Protein AF-A0A956HC18-F1 (afdb_monomer)

Sequence (223 aa):
SVISKPKPWTELPPTPRRIAISGFGLSGTNAHVILEQAPLEAPAPAPAPVDVEDPETPRVLVLSGRTEAALRRQATRLAEHVHGLPALQLRDLAYSLACHRSHFEFRAALIAKDRIQVSEQLAALAEGAPSITQGVAGEARRTVFVFPGQGSQWSGMAKGLYAESPVFRRHVDSCAAIMDALTDWGLVEALLGDPSPALLERVDVEVVADEGDAFERGLGLDP

Secondary structure (DSSP, 8-state):
----S--------SS--EEEEEEE-TTS-EEEEEEEPPP---------SS----TTS-EEEEEEESSHHHHHHHHHHHHHHHHH-TT--HHHHHHHHHHSS---SEEEEEEESSHHHHHHHHHHHHHT-TTSEEEE--SPPPP------SS---TTTTHHHHHH-HHHHHHHHHHHHHHTTT-SS-HHHHHHS---HHHHS-TT-------TT-TTS------

Nearest PDB structures (foldseek):
  6l3n-assembly2_B  TM=9.145E-01  e=3.323E-11  Actinosynnema pretiosum subsp. auranticum
  8ee1-assembly1_A  TM=8.282E-01  e=5.891E-12  Saccharopolyspora erythraea
  8ee1-assembly1_D-2  TM=8.373E-01  e=9.079E-12  Saccharopolyspora erythraea
  8ee0-assembly1_A-2  TM=8.182E-01  e=1.027E-11  Saccharopolyspora erythraea
  6iyr-assembly1_A  TM=9.165E-01  e=1.440E-09  Streptomyces albus subsp. albus

Radius of gyration: 28.45 Å; Cα contacts (8 Å, |Δi|>4): 216; chains: 1; bounding box: 91×52×77 Å

Mean predicted aligned error: 11.81 Å

Foldseek 3Di:
DDCPDDDDPPDDDVAFDKDKDWDADPVRDIDIDIDTDDDPPDPDPDPDPPDPPPLQQKAKAKFADQDLQRRLVRLVVVLVVCVVCVPDDPVVNRCCRVPVDDHHFKMWIQIGSDNVSSNVQSNCSNVPHPPTDIGGDDPDDDDDDDDDDPDPADALPCLVVCVPPPVVVVVQVVVQVVCVVVDPDGSVCLNNHQPDPVQCPDPVHPHDHPPPDPPPPPDPDDD

Structure (mmCIF, N/CA/C/O backbone):
data_AF-A0A956HC18-F1
#
_entry.id   AF-A0A956HC18-F1
#
loop_
_atom_site.group_PDB
_atom_site.id
_atom_site.type_symbol
_atom_site.label_atom_id
_atom_site.label_alt_id
_atom_site.label_comp_id
_atom_site.label_asym_id
_atom_site.label_entity_id
_atom_site.label_seq_id
_atom_site.pdbx_PDB_ins_code
_atom_site.Cartn_x
_atom_site.Cartn_y
_atom_site.Cartn_z
_atom_site.occupancy
_atom_site.B_iso_or_equiv
_atom_site.auth_seq_id
_atom_site.auth_comp_id
_atom_site.auth_asym_id
_atom_site.auth_atom_id
_atom_site.pdbx_PDB_model_num
ATOM 1 N N . SER A 1 1 ? -24.126 -18.513 37.700 1.00 72.31 1 SER A N 1
ATOM 2 C CA . SER A 1 1 ? -22.829 -18.045 38.234 1.00 72.31 1 SER A CA 1
ATOM 3 C C . SER A 1 1 ? -22.516 -16.708 37.591 1.00 72.31 1 SER A C 1
ATOM 5 O O . SER A 1 1 ? -22.605 -16.624 36.373 1.00 72.31 1 SER A O 1
ATOM 7 N N . VAL A 1 2 ? -22.247 -15.661 38.374 1.00 86.12 2 VAL A N 1
ATOM 8 C CA . VAL A 1 2 ? -21.896 -14.333 37.839 1.00 86.12 2 VAL A CA 1
ATOM 9 C C . VAL A 1 2 ? -20.393 -14.302 37.555 1.00 86.12 2 VAL A C 1
ATOM 11 O O . VAL A 1 2 ? -19.592 -14.723 38.389 1.00 86.12 2 VAL A O 1
ATOM 14 N N . ILE A 1 3 ? -20.005 -13.829 36.371 1.00 91.00 3 ILE A N 1
ATOM 15 C CA . ILE A 1 3 ? -18.600 -13.669 35.984 1.00 91.00 3 ILE A CA 1
ATOM 16 C C . ILE A 1 3 ? -18.091 -12.344 36.575 1.00 91.00 3 ILE A C 1
ATOM 18 O O . ILE A 1 3 ? -18.454 -11.279 36.090 1.00 91.00 3 ILE A O 1
ATOM 22 N N . SER A 1 4 ? -17.268 -12.400 37.625 1.00 93.31 4 SER A N 1
ATOM 23 C CA . SER A 1 4 ? -16.682 -11.209 38.277 1.00 93.31 4 SER A CA 1
ATOM 24 C C . SER A 1 4 ? -15.249 -10.886 37.833 1.00 93.31 4 SER A C 1
ATOM 26 O O . SER A 1 4 ? -14.710 -9.843 38.192 1.00 93.31 4 SER A O 1
ATOM 28 N N . LYS A 1 5 ? -14.619 -11.779 37.062 1.00 94.12 5 LYS A N 1
ATOM 29 C CA . LYS A 1 5 ? -13.286 -11.627 36.457 1.00 94.12 5 LYS A CA 1
ATOM 30 C C . LYS A 1 5 ? -13.293 -12.280 35.070 1.00 94.12 5 LYS A C 1
ATOM 32 O O . LYS A 1 5 ? -14.063 -13.228 34.899 1.00 94.12 5 LYS A O 1
ATOM 37 N N . PRO A 1 6 ? -12.455 -11.838 34.110 1.00 92.31 6 PRO A N 1
ATOM 38 C CA . PRO A 1 6 ? -12.363 -12.477 32.800 1.00 92.31 6 PRO A CA 1
ATOM 39 C C . PRO A 1 6 ? -12.151 -13.985 32.948 1.00 92.31 6 PRO A C 1
ATOM 41 O O . PRO A 1 6 ? -11.232 -14.419 33.644 1.00 92.31 6 PRO A O 1
ATOM 44 N N . LYS A 1 7 ? -13.023 -14.780 32.325 1.00 89.94 7 LYS A N 1
ATOM 45 C CA . LYS A 1 7 ? -12.877 -16.234 32.262 1.00 89.94 7 LYS A CA 1
ATOM 46 C C . LYS A 1 7 ? -12.678 -16.653 30.810 1.00 89.94 7 LYS A C 1
ATOM 48 O O . LYS A 1 7 ? -13.452 -16.212 29.960 1.00 89.94 7 LYS A O 1
ATOM 53 N N . PRO A 1 8 ? -11.670 -17.487 30.518 1.00 86.62 8 PRO A N 1
ATOM 54 C CA . PRO A 1 8 ? -11.492 -18.024 29.181 1.00 86.62 8 PRO A CA 1
ATOM 55 C C . PRO A 1 8 ? -12.703 -18.883 28.796 1.00 86.62 8 PRO A C 1
ATOM 57 O O . PRO A 1 8 ? -13.205 -19.672 29.595 1.00 86.62 8 PRO A O 1
ATOM 60 N N . TRP A 1 9 ? -13.173 -18.720 27.559 1.00 84.50 9 TRP A N 1
ATOM 61 C CA . TRP A 1 9 ? -14.252 -19.524 26.982 1.00 84.50 9 TRP A CA 1
ATOM 62 C C . TRP A 1 9 ? -13.643 -20.715 26.228 1.00 84.50 9 TRP A C 1
ATOM 64 O O . TRP A 1 9 ? -13.614 -20.757 24.994 1.00 84.50 9 TRP A O 1
ATOM 74 N N . THR A 1 10 ? -13.050 -2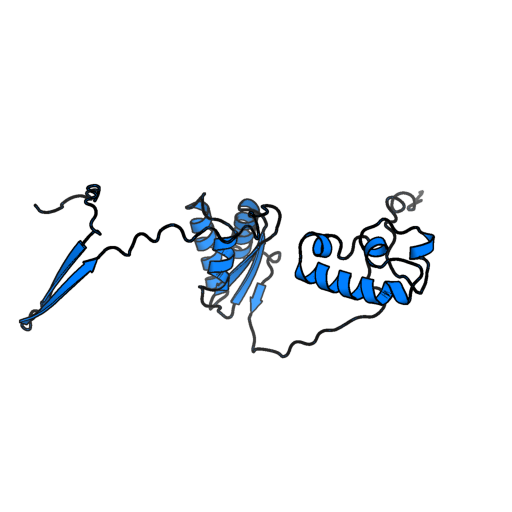1.628 27.000 1.00 71.25 10 THR A N 1
ATOM 75 C CA . THR A 1 10 ? -12.148 -22.699 26.534 1.00 71.25 10 THR A CA 1
ATOM 76 C C . THR A 1 10 ? -12.816 -24.039 26.241 1.00 71.25 10 THR A C 1
ATOM 78 O O . THR A 1 10 ? -12.202 -24.868 25.578 1.00 71.25 10 THR A O 1
ATOM 81 N N . GLU A 1 11 ? -14.048 -24.278 26.690 1.00 59.03 11 GLU A N 1
ATOM 82 C CA . GLU A 1 11 ? -14.754 -25.526 26.378 1.00 59.03 11 GLU A CA 1
ATOM 83 C C . GLU A 1 11 ? -15.275 -25.470 24.937 1.00 59.03 11 GLU A C 1
ATOM 85 O O . GLU A 1 11 ? -16.142 -24.659 24.613 1.00 59.03 11 GLU A O 1
ATOM 90 N N . LEU A 1 12 ? -14.697 -26.304 24.069 1.00 59.56 12 LEU A N 1
ATOM 91 C CA . LEU A 1 12 ? -15.140 -26.554 22.698 1.00 59.56 12 LEU A CA 1
ATOM 92 C C . LEU A 1 12 ? -16.055 -27.793 22.684 1.00 59.56 12 LEU A C 1
ATOM 94 O O . LEU A 1 12 ? -15.565 -28.905 22.487 1.00 59.56 12 LEU A O 1
ATOM 98 N N . PRO A 1 13 ? -17.379 -27.669 22.867 1.00 58.81 13 PRO A N 1
ATOM 99 C CA . PRO A 1 13 ? -18.288 -28.580 22.189 1.00 58.81 13 PRO A CA 1
ATOM 100 C C . PRO A 1 13 ? -18.196 -28.329 20.667 1.00 58.81 13 PRO A C 1
ATOM 102 O O . PRO A 1 13 ? -17.737 -27.263 20.251 1.00 58.81 13 PRO A O 1
ATOM 105 N N . PRO A 1 14 ? -18.675 -29.243 19.803 1.00 69.38 14 PRO A N 1
ATOM 106 C CA . PRO A 1 14 ? -18.690 -29.053 18.344 1.00 69.38 14 PRO A CA 1
ATOM 107 C C . PRO A 1 14 ? -19.627 -27.920 17.873 1.00 69.38 14 PRO A C 1
ATOM 109 O O . PRO A 1 14 ? -19.951 -27.824 16.693 1.00 69.38 14 PRO A O 1
ATOM 112 N N . THR A 1 15 ? -20.112 -27.077 18.784 1.00 73.44 15 THR A N 1
ATOM 113 C CA . THR A 1 15 ? -21.109 -26.041 18.530 1.00 73.44 15 THR A CA 1
ATOM 114 C C . THR A 1 15 ? -20.502 -24.648 18.685 1.00 73.44 15 THR A C 1
ATOM 116 O O . THR A 1 15 ? -19.736 -24.425 19.626 1.00 73.44 15 THR A O 1
ATOM 119 N N . PRO A 1 16 ? -20.881 -23.688 17.828 1.00 84.38 16 PRO A N 1
ATOM 120 C CA . PRO A 1 16 ? -20.389 -22.317 17.900 1.00 84.38 16 PRO A CA 1
ATOM 121 C C . PRO A 1 16 ? -20.764 -21.656 19.233 1.00 84.38 16 PRO A C 1
ATOM 123 O O . PRO A 1 16 ? -21.813 -21.945 19.819 1.00 84.38 16 PRO A O 1
ATOM 126 N N . ARG A 1 17 ? -19.905 -20.754 19.725 1.00 86.88 17 ARG A N 1
ATOM 127 C CA . ARG A 1 17 ? -20.172 -20.007 20.964 1.00 86.88 17 ARG A CA 1
ATOM 128 C C . ARG A 1 17 ? -21.404 -19.127 20.773 1.00 86.88 17 ARG A C 1
ATOM 130 O O . ARG A 1 17 ? -21.497 -18.420 19.774 1.00 86.88 17 ARG A O 1
ATOM 137 N N . ARG A 1 18 ? -22.326 -19.142 21.736 1.00 91.44 18 ARG A N 1
ATOM 138 C CA . ARG A 1 18 ? -23.546 -18.327 21.705 1.00 91.44 18 ARG A CA 1
ATOM 139 C C . ARG A 1 18 ? -23.688 -17.503 22.972 1.00 91.44 18 ARG A C 1
ATOM 141 O O . ARG A 1 18 ? -23.536 -18.039 24.067 1.00 91.44 18 ARG A O 1
ATOM 148 N N . ILE A 1 19 ? -24.020 -16.226 22.822 1.00 93.88 19 ILE A N 1
ATOM 149 C CA . ILE A 1 19 ? -24.442 -15.353 23.924 1.00 93.88 19 ILE A CA 1
ATOM 150 C C . ILE A 1 19 ? -25.848 -14.835 23.664 1.00 93.88 19 ILE A C 1
ATOM 152 O O . ILE A 1 19 ? -26.251 -14.669 22.517 1.00 93.88 19 ILE A O 1
ATOM 156 N N . ALA A 1 20 ? -26.573 -14.538 24.735 1.00 96.69 20 ALA A N 1
ATOM 157 C CA . ALA A 1 20 ? -27.817 -13.792 24.662 1.00 96.69 20 ALA A CA 1
ATOM 158 C C . ALA A 1 20 ? -27.626 -12.406 25.286 1.00 96.69 20 ALA A C 1
ATOM 160 O O . ALA A 1 20 ? -27.037 -12.276 26.360 1.00 96.69 20 ALA A O 1
ATOM 161 N N . ILE A 1 21 ? -28.147 -11.380 24.622 1.00 97.31 21 ILE A N 1
ATOM 162 C CA . ILE A 1 21 ? -28.209 -10.003 25.105 1.00 97.31 21 ILE A CA 1
ATOM 163 C C . ILE A 1 21 ? -29.685 -9.674 25.310 1.00 97.31 21 ILE A C 1
ATOM 165 O O . ILE A 1 21 ? -30.476 -9.752 24.373 1.00 97.31 21 ILE A O 1
ATOM 169 N N . SER A 1 22 ? -30.062 -9.325 26.540 1.00 97.12 22 SER A N 1
ATOM 170 C CA . SER A 1 22 ? -31.428 -8.903 26.877 1.00 97.12 22 SER A CA 1
ATOM 171 C C . SER A 1 22 ? -31.434 -7.432 27.269 1.00 97.12 22 SER A C 1
ATOM 173 O O . SER A 1 22 ? -30.617 -7.019 28.089 1.00 97.12 22 SER A O 1
ATOM 175 N N . GLY A 1 23 ? -32.363 -6.660 26.711 1.00 96.69 23 GLY A N 1
ATOM 176 C CA . GLY A 1 23 ? -32.619 -5.271 27.078 1.00 96.69 23 GLY A CA 1
ATOM 177 C C . GLY A 1 23 ? -34.069 -5.094 27.513 1.00 96.69 23 GLY A C 1
ATOM 178 O O . GLY A 1 23 ? -34.978 -5.499 26.791 1.00 96.69 23 GLY A O 1
ATOM 179 N N . PHE A 1 24 ? -34.277 -4.483 28.680 1.00 95.50 24 PHE A N 1
ATOM 180 C CA . PHE A 1 24 ? -35.599 -4.222 29.255 1.00 95.50 24 PHE A CA 1
ATOM 181 C C . PHE A 1 24 ? -35.758 -2.713 29.447 1.00 95.50 24 PHE A C 1
ATOM 183 O O . PHE A 1 24 ? -35.119 -2.119 30.317 1.00 95.50 24 PHE A O 1
ATOM 190 N N . GLY A 1 25 ? -36.548 -2.074 28.586 1.00 94.12 25 GLY A N 1
ATOM 191 C CA . GLY A 1 25 ? -36.783 -0.634 28.634 1.00 94.12 25 GLY A CA 1
ATOM 192 C C . GLY A 1 25 ? -37.794 -0.253 29.714 1.00 94.12 25 GLY A C 1
ATOM 193 O O . GLY A 1 25 ? -38.757 -0.975 29.957 1.00 94.12 25 GLY A O 1
ATOM 194 N N . LEU A 1 26 ? -37.626 0.930 30.313 1.00 93.94 26 LEU A N 1
ATOM 195 C CA . LEU A 1 26 ? -38.543 1.459 31.334 1.00 93.94 26 LEU A CA 1
ATOM 196 C C . LEU A 1 26 ? -39.993 1.600 30.821 1.00 93.94 26 LEU A C 1
ATOM 198 O O . LEU A 1 26 ? -40.938 1.480 31.591 1.00 93.94 26 LEU A O 1
ATOM 202 N N . SER A 1 27 ? -40.170 1.818 29.512 1.00 94.94 27 SER A N 1
ATOM 203 C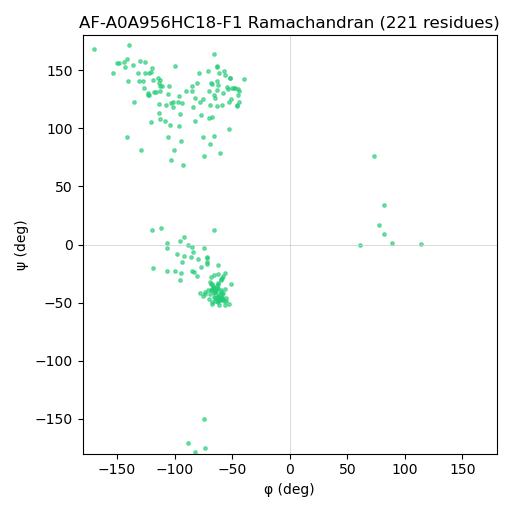 CA . SER A 1 27 ? -41.474 1.882 28.837 1.00 94.94 27 SER A CA 1
ATOM 204 C C . SER A 1 27 ? -42.155 0.518 28.650 1.00 94.94 27 SER A C 1
ATOM 206 O O . SER A 1 27 ? -43.257 0.460 28.111 1.00 94.94 27 SER A O 1
ATOM 208 N N . GLY A 1 28 ? -41.501 -0.582 29.039 1.00 92.25 28 GLY A N 1
ATOM 209 C CA . GLY A 1 28 ? -41.998 -1.950 28.871 1.00 92.25 28 GLY A CA 1
ATOM 210 C C . GLY A 1 28 ? -41.618 -2.617 27.545 1.00 92.25 28 GLY A C 1
ATOM 211 O O . GLY A 1 28 ? -42.001 -3.760 27.310 1.00 92.25 28 GLY A O 1
ATOM 212 N N . THR A 1 29 ? -40.857 -1.946 26.671 1.00 94.25 29 THR A N 1
ATOM 213 C CA . THR A 1 29 ? -40.324 -2.580 25.453 1.00 94.25 29 THR A CA 1
ATOM 214 C C . THR A 1 29 ? -39.113 -3.441 25.788 1.00 94.25 29 THR A C 1
ATOM 216 O O . THR A 1 29 ? -38.111 -2.940 26.301 1.00 94.25 29 THR A O 1
ATOM 219 N N . ASN A 1 30 ? -39.195 -4.725 25.445 1.00 95.56 30 ASN A N 1
ATOM 220 C CA . ASN A 1 30 ? -38.137 -5.697 25.685 1.00 95.56 30 ASN A CA 1
ATOM 221 C C . ASN A 1 30 ? -37.558 -6.185 24.357 1.00 95.56 30 ASN A C 1
ATOM 223 O O . ASN A 1 30 ? -38.301 -6.454 23.414 1.00 95.56 30 ASN A O 1
ATOM 227 N N . ALA A 1 31 ? -36.239 -6.339 24.302 1.00 96.56 31 ALA A N 1
ATOM 228 C CA . ALA A 1 31 ? -35.533 -6.932 23.176 1.00 96.56 31 ALA A CA 1
ATOM 229 C C . ALA A 1 31 ? -34.615 -8.051 23.670 1.00 96.56 31 ALA A C 1
ATOM 231 O O . ALA A 1 31 ? -33.975 -7.932 24.718 1.00 96.56 31 ALA A O 1
ATOM 232 N N . HIS A 1 32 ? -34.542 -9.134 22.903 1.00 97.50 32 HIS A N 1
ATOM 233 C CA . HIS A 1 32 ? -33.683 -10.274 23.191 1.00 97.50 32 HIS A CA 1
ATOM 234 C C . HIS A 1 32 ? -32.979 -10.701 21.907 1.00 97.50 32 HIS A C 1
ATOM 236 O O . HIS A 1 32 ? -33.636 -10.994 20.909 1.00 97.50 32 HIS A O 1
ATOM 242 N N . VAL A 1 33 ? -31.650 -10.710 21.924 1.00 97.94 33 VAL A N 1
ATOM 243 C CA . VAL A 1 33 ? -30.816 -11.058 20.769 1.00 97.94 33 VAL A CA 1
ATOM 244 C C . VAL A 1 33 ? -29.912 -12.213 21.150 1.00 97.94 33 VAL A C 1
ATOM 246 O O . VAL A 1 33 ? -29.227 -12.151 22.167 1.00 97.94 33 VAL A O 1
ATOM 249 N N . ILE A 1 34 ? -29.879 -13.245 20.313 1.00 96.94 34 ILE A N 1
ATOM 250 C CA . ILE A 1 34 ? -28.911 -14.335 20.417 1.00 96.94 34 ILE A CA 1
ATOM 251 C C . ILE A 1 34 ? -27.835 -14.082 19.364 1.00 96.94 34 ILE A C 1
ATOM 253 O O . ILE A 1 34 ? -28.145 -13.951 18.182 1.00 96.94 34 ILE A O 1
ATOM 257 N N . LEU A 1 35 ? -26.582 -13.990 19.800 1.00 95.19 35 LEU A N 1
ATOM 258 C CA . LEU A 1 35 ? -25.420 -13.882 18.928 1.00 95.19 35 LEU A CA 1
ATOM 259 C C . LEU A 1 35 ? -24.694 -15.217 18.909 1.00 95.19 35 LEU A C 1
ATOM 261 O O . LEU A 1 35 ? -24.479 -15.826 19.957 1.00 95.19 35 LEU A O 1
ATOM 265 N N . GLU A 1 36 ? -24.290 -15.634 17.722 1.00 92.81 36 GLU A N 1
ATOM 266 C CA . GLU A 1 36 ? -23.491 -16.826 17.490 1.00 92.81 36 GLU A CA 1
ATOM 267 C C . GLU A 1 36 ? -22.122 -16.414 16.941 1.00 92.81 36 GLU A C 1
ATOM 269 O O . GLU A 1 36 ? -22.007 -15.442 16.192 1.00 92.81 36 GLU A O 1
ATOM 274 N N . GLN A 1 37 ? -21.074 -17.129 17.343 1.00 89.50 37 GLN A N 1
ATOM 275 C CA . GLN A 1 37 ? -19.739 -16.989 16.779 1.00 89.50 37 GLN A CA 1
ATOM 276 C C . GLN A 1 37 ? -19.812 -17.152 15.259 1.00 89.50 37 GLN A C 1
ATOM 278 O O . GLN A 1 37 ? -20.417 -18.108 14.777 1.00 89.50 37 GLN A O 1
ATOM 283 N N . ALA A 1 38 ? -19.155 -16.255 14.520 1.00 87.75 38 ALA A N 1
ATOM 284 C CA . ALA A 1 38 ? -18.989 -16.436 13.084 1.00 87.75 38 ALA A CA 1
ATOM 285 C C . ALA A 1 38 ? -18.398 -17.832 12.800 1.00 87.75 38 ALA A C 1
ATOM 287 O O . ALA A 1 38 ? -17.560 -18.298 13.588 1.00 87.75 38 ALA A O 1
ATOM 288 N N . PRO A 1 39 ? -18.819 -18.508 11.715 1.00 84.19 39 PRO A N 1
ATOM 289 C CA . PRO A 1 39 ? -18.226 -19.776 11.324 1.00 84.19 39 PRO A CA 1
ATOM 290 C C . PRO A 1 39 ? -16.703 -19.664 11.347 1.00 84.19 39 PRO A C 1
ATOM 292 O O . PRO A 1 39 ? -16.141 -18.675 10.877 1.00 84.19 39 PRO A O 1
ATOM 295 N N . LEU A 1 40 ? -16.036 -20.668 11.917 1.00 75.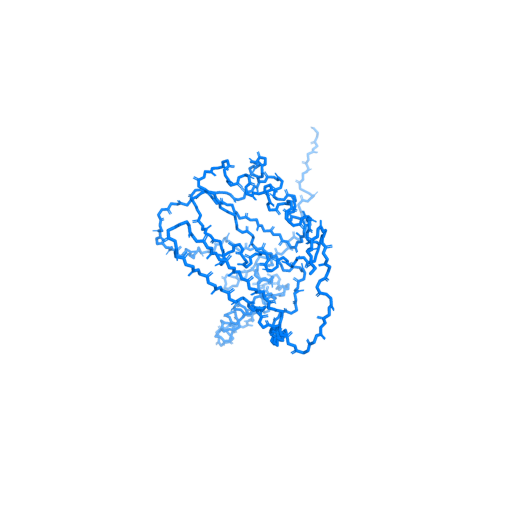00 40 LEU A N 1
ATOM 296 C CA . LEU A 1 40 ? -14.614 -20.846 11.666 1.00 75.00 40 LEU A CA 1
ATOM 297 C C . LEU A 1 40 ? -14.522 -21.204 10.186 1.00 75.00 40 LEU A C 1
ATOM 299 O O . LEU A 1 40 ? -14.724 -22.362 9.824 1.00 75.00 40 LEU A O 1
ATOM 303 N N . GLU A 1 41 ? -14.329 -20.208 9.324 1.00 67.56 41 GLU A N 1
ATOM 304 C CA . GLU A 1 41 ? -13.966 -20.480 7.944 1.00 67.56 41 GLU A CA 1
ATOM 305 C C . GLU A 1 41 ? -12.745 -21.395 8.002 1.00 67.56 41 GLU A C 1
ATOM 307 O O . GLU A 1 41 ? -11.739 -21.079 8.649 1.00 67.56 41 GLU A O 1
ATOM 312 N N . ALA A 1 42 ? -12.858 -22.576 7.382 1.00 59.00 42 ALA A N 1
ATOM 313 C CA . ALA A 1 42 ? -11.667 -23.331 7.037 1.00 59.00 42 ALA A CA 1
ATOM 314 C C . ALA A 1 42 ? -10.747 -22.339 6.319 1.00 59.00 42 ALA A C 1
ATOM 316 O O . ALA A 1 42 ? -11.275 -21.570 5.506 1.00 59.00 42 ALA A O 1
ATOM 317 N N . PRO A 1 43 ? -9.437 -22.296 6.636 1.00 55.12 43 PRO A N 1
ATOM 318 C CA . PRO A 1 43 ? -8.530 -21.395 5.949 1.00 55.12 43 PRO A CA 1
ATOM 319 C C . PRO A 1 43 ? -8.835 -21.518 4.466 1.00 55.12 43 PRO A C 1
ATOM 321 O O . PRO A 1 43 ? -8.834 -22.639 3.944 1.00 55.12 43 PRO A O 1
ATOM 324 N N . ALA A 1 44 ? -9.233 -20.398 3.845 1.00 56.12 44 ALA A N 1
ATOM 325 C CA . ALA A 1 44 ? -9.525 -20.380 2.422 1.00 56.12 44 ALA A CA 1
ATOM 326 C C . ALA A 1 44 ? -8.380 -21.137 1.744 1.00 56.12 44 ALA A C 1
ATOM 328 O O . ALA A 1 44 ? -7.233 -20.926 2.168 1.00 56.12 44 ALA A O 1
ATOM 329 N N . PRO A 1 45 ? -8.661 -22.068 0.805 1.00 49.28 45 PRO A N 1
ATOM 330 C CA . PRO A 1 45 ? -7.598 -22.795 0.130 1.00 49.28 45 PRO A CA 1
ATOM 331 C C . PRO A 1 45 ? -6.577 -21.749 -0.271 1.00 49.28 45 PRO A C 1
ATOM 333 O O . PRO A 1 45 ? -6.958 -20.763 -0.913 1.00 49.28 45 PRO A O 1
ATOM 336 N N . ALA A 1 46 ? -5.352 -21.903 0.252 1.00 50.19 46 ALA A N 1
ATOM 337 C CA . ALA A 1 46 ? -4.295 -20.936 0.019 1.00 50.19 46 ALA A CA 1
ATOM 338 C C . ALA A 1 46 ? -4.353 -20.624 -1.473 1.00 50.19 46 ALA A C 1
ATOM 340 O O . ALA A 1 46 ? -4.483 -21.584 -2.251 1.00 50.19 46 ALA A O 1
ATOM 341 N N . PRO A 1 47 ? -4.404 -19.336 -1.869 1.00 49.19 47 PRO A N 1
ATOM 342 C CA . PRO A 1 47 ? -4.460 -19.003 -3.281 1.00 49.19 47 PRO A CA 1
ATOM 343 C C . PRO A 1 47 ? -3.431 -19.887 -3.983 1.00 49.19 47 PRO A C 1
ATOM 345 O O . PRO A 1 47 ? -2.332 -20.074 -3.446 1.00 49.19 47 PRO A O 1
ATOM 348 N N . ALA A 1 48 ? -3.836 -20.530 -5.092 1.00 48.69 48 ALA A N 1
ATOM 349 C CA . ALA A 1 48 ? -2.933 -21.349 -5.906 1.00 48.69 48 ALA A CA 1
ATOM 350 C C . ALA A 1 48 ? -1.583 -20.629 -5.986 1.00 48.69 48 ALA A C 1
ATOM 352 O O . ALA A 1 48 ? -1.643 -19.404 -6.024 1.00 48.69 48 ALA A O 1
ATOM 353 N N . PRO A 1 49 ? -0.423 -21.312 -5.966 1.00 44.03 49 PRO A N 1
ATOM 354 C CA . PRO A 1 49 ? 0.892 -20.680 -5.847 1.00 44.03 49 PRO A CA 1
ATOM 355 C C . PRO A 1 49 ? 1.162 -19.728 -7.021 1.00 44.03 49 PRO A C 1
ATOM 357 O O . PRO A 1 49 ? 1.839 -20.047 -7.989 1.00 44.03 49 PRO A O 1
ATOM 360 N N . VAL A 1 50 ? 0.574 -18.551 -6.926 1.00 48.22 50 VAL A N 1
ATOM 361 C CA . VAL A 1 50 ? 0.922 -17.300 -7.542 1.00 48.22 50 VAL A CA 1
ATOM 362 C C . VAL A 1 50 ? 1.339 -16.481 -6.335 1.00 48.22 50 VAL A C 1
ATOM 364 O O . VAL A 1 50 ? 0.543 -16.174 -5.445 1.00 48.22 50 VAL A O 1
ATOM 367 N N . ASP A 1 51 ? 2.645 -16.269 -6.275 1.00 50.78 51 ASP A N 1
ATOM 368 C CA . ASP A 1 51 ? 3.330 -15.440 -5.300 1.00 50.78 51 ASP A CA 1
ATOM 369 C C . ASP A 1 51 ? 3.391 -16.074 -3.903 1.00 50.78 51 ASP A C 1
ATOM 371 O O . ASP A 1 51 ? 2.725 -15.657 -2.950 1.00 50.78 51 ASP A O 1
ATOM 375 N N . VAL A 1 52 ? 4.296 -17.059 -3.765 1.00 49.16 52 VAL A N 1
ATOM 376 C CA . VAL A 1 52 ? 5.108 -17.131 -2.537 1.00 49.16 52 VAL A CA 1
ATOM 377 C C . VAL A 1 52 ? 5.549 -15.698 -2.282 1.00 49.16 52 VAL A C 1
ATOM 379 O O . VAL A 1 52 ? 6.065 -15.073 -3.205 1.00 49.16 52 VAL A O 1
ATOM 382 N N . GLU A 1 53 ? 5.229 -15.156 -1.109 1.00 54.91 53 GLU A N 1
ATOM 383 C CA . GLU A 1 53 ? 5.565 -13.785 -0.748 1.00 54.91 53 GLU A CA 1
ATOM 384 C C . GLU A 1 53 ? 7.059 -13.603 -0.981 1.00 54.91 53 GLU A C 1
ATOM 386 O O . GLU A 1 53 ? 7.861 -14.090 -0.193 1.00 54.91 53 GLU A O 1
ATOM 391 N N . ASP A 1 54 ? 7.422 -13.004 -2.115 1.00 64.31 54 ASP A N 1
ATOM 392 C CA . ASP A 1 54 ? 8.801 -12.659 -2.381 1.00 64.31 54 ASP A CA 1
ATOM 393 C C . ASP A 1 54 ? 9.111 -11.519 -1.411 1.00 64.31 54 ASP A C 1
ATOM 395 O O . ASP A 1 54 ? 8.529 -10.431 -1.559 1.00 64.31 54 ASP A O 1
ATOM 399 N N . PRO A 1 55 ? 9.933 -11.776 -0.376 1.00 63.53 55 PRO A N 1
ATOM 400 C CA . PRO A 1 55 ? 10.253 -10.769 0.622 1.00 63.53 55 PRO A CA 1
ATOM 401 C C . PRO A 1 55 ? 10.979 -9.574 -0.004 1.00 63.53 55 PRO A C 1
ATOM 403 O O . PRO A 1 55 ? 11.002 -8.504 0.599 1.00 63.53 55 PRO A O 1
ATOM 406 N N . GLU A 1 56 ? 11.529 -9.724 -1.213 1.00 68.44 56 GLU A N 1
ATOM 407 C CA . GLU A 1 56 ? 12.226 -8.646 -1.904 1.00 68.44 56 GLU A CA 1
ATOM 408 C C . GLU A 1 56 ? 11.293 -7.725 -2.688 1.00 68.44 56 GLU A C 1
ATOM 410 O O . GLU A 1 56 ? 11.638 -6.562 -2.899 1.00 68.44 56 GLU A O 1
ATOM 415 N N . THR A 1 57 ? 10.095 -8.176 -3.075 1.00 82.12 57 THR A N 1
ATOM 416 C CA . THR A 1 57 ? 9.196 -7.330 -3.863 1.00 82.12 57 THR A CA 1
ATOM 417 C C . THR A 1 57 ? 8.676 -6.174 -2.987 1.00 82.12 57 THR A C 1
ATOM 419 O O . THR A 1 57 ? 7.958 -6.419 -2.009 1.00 82.12 57 THR A O 1
ATOM 422 N N . PRO A 1 58 ? 8.927 -4.899 -3.335 1.00 89.50 58 PRO A N 1
ATOM 423 C CA . PRO A 1 58 ? 8.441 -3.767 -2.553 1.00 89.50 58 PRO A CA 1
ATOM 424 C C . PRO A 1 58 ? 6.908 -3.684 -2.520 1.00 89.50 58 PRO A C 1
ATOM 426 O O . PRO A 1 58 ? 6.200 -4.126 -3.430 1.00 89.50 58 PRO A O 1
ATOM 429 N N . ARG A 1 59 ? 6.363 -3.088 -1.461 1.00 92.69 59 ARG A N 1
ATOM 430 C CA . ARG A 1 59 ? 4.930 -2.821 -1.289 1.00 92.69 59 ARG A CA 1
ATOM 431 C C . ARG A 1 59 ? 4.693 -1.323 -1.171 1.00 92.69 59 ARG A C 1
ATOM 433 O O . ARG A 1 59 ? 5.458 -0.615 -0.521 1.00 92.69 59 ARG A O 1
ATOM 440 N N . VAL A 1 60 ? 3.596 -0.858 -1.768 1.00 95.56 60 VAL A N 1
ATOM 441 C CA . VAL A 1 60 ? 3.147 0.533 -1.653 1.00 95.56 60 VAL A CA 1
ATOM 442 C C . VAL A 1 60 ? 2.119 0.635 -0.530 1.00 95.56 60 VAL A C 1
ATOM 444 O O . VAL A 1 60 ? 1.010 0.115 -0.644 1.00 95.56 60 VAL A O 1
ATOM 447 N N . LEU A 1 61 ? 2.476 1.316 0.556 1.00 97.25 61 LEU A N 1
ATOM 448 C CA . LEU A 1 61 ? 1.569 1.628 1.653 1.00 97.25 61 LEU A CA 1
ATOM 449 C C . LEU A 1 61 ? 1.026 3.037 1.456 1.00 97.25 61 LEU A C 1
ATOM 451 O O . LEU A 1 61 ? 1.781 4.005 1.396 1.00 97.25 61 LEU A O 1
ATOM 455 N N . VAL A 1 62 ? -0.294 3.154 1.384 1.00 97.69 62 VAL A N 1
ATOM 456 C CA . VAL A 1 62 ? -0.975 4.434 1.189 1.00 97.69 62 VAL A CA 1
ATOM 457 C C . VAL A 1 62 ? -1.621 4.897 2.488 1.00 97.69 62 VAL A C 1
ATOM 459 O O . VAL A 1 62 ? -2.341 4.151 3.150 1.00 97.69 62 VAL A O 1
ATOM 462 N N . LEU A 1 63 ? -1.362 6.143 2.871 1.00 98.12 63 LEU A N 1
ATOM 463 C CA . LEU A 1 63 ? -1.971 6.785 4.031 1.00 98.12 63 LEU A CA 1
ATOM 464 C C . LEU A 1 63 ? -2.722 8.029 3.582 1.00 98.12 63 LEU A C 1
ATOM 466 O O . LEU A 1 63 ? -2.321 8.705 2.634 1.00 98.12 63 LEU A O 1
ATOM 470 N N . SER A 1 64 ? -3.805 8.356 4.285 1.00 98.25 64 SER A N 1
ATOM 471 C CA . SER A 1 64 ? -4.525 9.600 4.045 1.00 98.25 64 SER A CA 1
ATOM 472 C C . SER A 1 64 ? -5.094 10.222 5.320 1.00 98.25 64 SER A C 1
ATOM 474 O O . SER A 1 64 ? -5.321 9.539 6.322 1.00 98.25 64 SER A O 1
ATOM 476 N N . GLY A 1 65 ? -5.338 11.530 5.279 1.00 97.81 65 GLY A N 1
ATOM 477 C CA . GLY A 1 65 ? -6.011 12.297 6.321 1.00 97.81 65 GLY A CA 1
ATOM 478 C C . GLY A 1 65 ? -6.767 13.493 5.741 1.00 97.81 65 GLY A C 1
ATOM 479 O O . GLY A 1 65 ? -6.442 13.990 4.668 1.00 97.81 65 GLY A O 1
ATOM 480 N N . ARG A 1 66 ? -7.787 13.976 6.459 1.00 97.75 66 ARG A N 1
ATOM 481 C CA . ARG A 1 66 ? -8.537 15.190 6.068 1.00 97.75 66 ARG A CA 1
ATOM 482 C C . ARG A 1 66 ? -7.736 16.482 6.248 1.00 97.75 66 ARG A C 1
ATOM 484 O O . ARG A 1 66 ? -8.113 17.527 5.739 1.00 97.75 66 ARG A O 1
ATOM 491 N N . THR A 1 67 ? -6.654 16.412 7.017 1.00 97.62 67 THR A N 1
ATOM 492 C CA . THR A 1 67 ? -5.684 17.488 7.223 1.00 97.62 67 THR A CA 1
ATOM 493 C C . THR A 1 67 ? -4.286 16.887 7.283 1.00 97.62 67 THR A C 1
ATOM 495 O O . THR A 1 67 ? -4.133 15.707 7.614 1.00 97.62 67 THR A O 1
ATOM 498 N N . GLU A 1 68 ? -3.259 17.698 7.046 1.00 96.75 68 GLU A N 1
ATOM 499 C CA . GLU A 1 68 ? -1.862 17.279 7.192 1.00 96.75 68 GLU A CA 1
ATOM 500 C C . GLU A 1 68 ? -1.575 16.723 8.598 1.00 96.75 68 GLU A C 1
ATOM 502 O O . GLU A 1 68 ? -1.038 15.629 8.754 1.00 96.75 68 GLU A O 1
ATOM 507 N N . ALA A 1 69 ? -2.041 17.408 9.647 1.00 97.81 69 ALA A N 1
ATOM 508 C CA . ALA A 1 69 ? -1.892 16.929 11.020 1.00 97.81 69 ALA A CA 1
ATOM 509 C C . ALA A 1 69 ? -2.610 15.585 11.265 1.00 97.81 69 ALA A C 1
ATOM 511 O O . ALA A 1 69 ? -2.154 14.779 12.075 1.00 97.81 69 ALA A O 1
ATOM 512 N N . ALA A 1 70 ? -3.739 15.325 10.593 1.00 98.19 70 ALA A N 1
ATOM 513 C CA . ALA A 1 70 ? -4.423 14.036 10.680 1.00 98.19 70 ALA A CA 1
ATOM 514 C C . ALA A 1 70 ? -3.647 12.920 9.965 1.00 98.19 70 ALA A C 1
ATOM 516 O O . ALA A 1 70 ? -3.576 11.818 10.504 1.00 98.19 70 ALA A O 1
ATOM 517 N N . LEU A 1 71 ? -3.035 13.211 8.811 1.00 98.12 71 LEU A N 1
ATOM 518 C CA . LEU A 1 71 ? -2.151 12.284 8.101 1.00 98.12 71 LEU A CA 1
ATOM 519 C C . LEU A 1 71 ? -0.941 11.900 8.968 1.00 98.12 71 LEU A C 1
ATOM 521 O O . LEU A 1 71 ? -0.670 10.715 9.149 1.00 98.12 71 LEU A O 1
ATOM 525 N N . ARG A 1 72 ? -0.279 12.883 9.593 1.00 98.06 72 ARG A N 1
ATOM 526 C CA . ARG A 1 72 ? 0.856 12.642 10.503 1.00 98.06 72 ARG A CA 1
ATOM 527 C C . ARG A 1 72 ? 0.464 11.770 11.700 1.00 98.06 72 ARG A C 1
ATOM 529 O O . ARG A 1 72 ? 1.126 10.780 11.990 1.00 98.06 72 ARG A O 1
ATOM 536 N N . ARG A 1 73 ? -0.673 12.060 12.348 1.00 98.25 73 ARG A N 1
ATOM 537 C CA . ARG A 1 73 ? -1.200 11.209 13.437 1.00 98.25 73 ARG A CA 1
ATOM 538 C C . ARG A 1 73 ? -1.549 9.795 12.971 1.00 98.25 73 ARG A C 1
ATOM 540 O O . ARG A 1 73 ? -1.422 8.854 13.751 1.00 98.25 73 ARG A O 1
ATOM 547 N N . GLN A 1 74 ? -2.021 9.640 11.735 1.00 98.00 74 GLN A N 1
ATOM 548 C CA . GLN A 1 74 ? -2.299 8.324 11.167 1.00 98.00 74 GLN A CA 1
ATOM 549 C C . GLN A 1 74 ? -1.009 7.519 10.978 1.00 98.00 74 GLN A C 1
ATOM 551 O O . GLN A 1 74 ? -1.016 6.322 11.254 1.00 98.00 74 GLN A O 1
ATOM 556 N N . ALA A 1 75 ? 0.091 8.168 10.587 1.00 98.06 75 ALA A N 1
ATOM 557 C CA . ALA A 1 75 ? 1.402 7.532 10.508 1.00 98.06 75 ALA A CA 1
ATOM 558 C C . ALA A 1 75 ? 1.878 7.027 11.880 1.00 98.06 75 ALA A C 1
ATOM 560 O O . ALA A 1 75 ? 2.243 5.860 11.996 1.00 98.06 75 ALA A O 1
ATOM 561 N N . THR A 1 76 ? 1.762 7.844 12.938 1.00 98.06 76 THR A N 1
ATOM 562 C CA . THR A 1 76 ? 2.100 7.434 14.316 1.00 98.06 76 THR A CA 1
ATOM 563 C C . THR A 1 76 ? 1.301 6.208 14.766 1.00 98.06 76 THR A C 1
ATOM 565 O O . THR A 1 76 ? 1.876 5.223 15.220 1.00 98.06 76 THR A O 1
ATOM 568 N N . ARG A 1 77 ? -0.026 6.219 14.578 1.00 96.94 77 ARG A N 1
ATOM 569 C CA .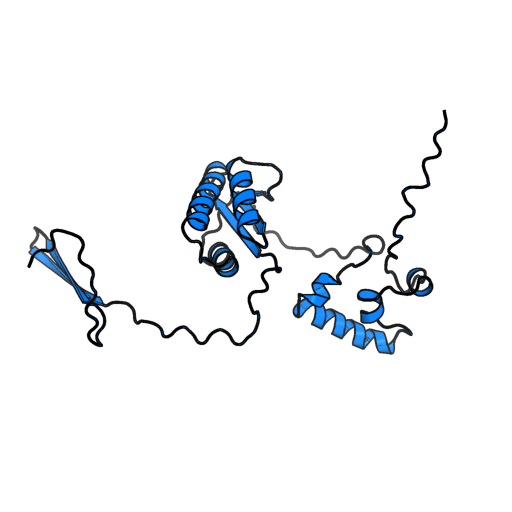 ARG A 1 77 ? -0.895 5.084 14.947 1.00 96.94 77 ARG A CA 1
ATOM 570 C C . ARG A 1 77 ? -0.569 3.822 14.160 1.00 96.94 77 ARG A C 1
ATOM 572 O O . ARG A 1 77 ? -0.656 2.719 14.693 1.00 96.94 77 ARG A O 1
ATOM 579 N N . LEU A 1 78 ? -0.237 3.973 12.878 1.00 96.69 78 LEU A N 1
ATOM 580 C CA . LEU A 1 78 ? 0.137 2.837 12.050 1.00 96.69 78 LEU A CA 1
ATOM 581 C C . LEU A 1 78 ? 1.474 2.246 12.505 1.00 96.69 78 LEU A C 1
ATOM 583 O O . LEU A 1 78 ? 1.586 1.026 12.567 1.00 96.69 78 LEU A O 1
ATOM 587 N N . ALA A 1 79 ? 2.443 3.082 12.885 1.00 95.62 79 ALA A N 1
ATOM 588 C CA . ALA A 1 79 ? 3.722 2.623 13.423 1.00 95.62 79 ALA A CA 1
ATOM 589 C C . ALA A 1 79 ? 3.524 1.798 14.706 1.00 95.62 79 ALA A C 1
ATOM 591 O O . ALA A 1 79 ? 4.035 0.683 14.807 1.00 95.62 79 ALA A O 1
ATOM 592 N N . GLU A 1 80 ? 2.697 2.285 15.638 1.00 94.88 80 GLU A N 1
ATOM 593 C CA . GLU A 1 80 ? 2.320 1.548 16.854 1.00 94.88 80 GLU A CA 1
ATOM 594 C C . GLU A 1 80 ? 1.646 0.205 16.529 1.00 94.88 80 GLU A C 1
ATOM 596 O O . GLU A 1 80 ? 1.955 -0.821 17.138 1.00 94.88 80 GLU A O 1
ATOM 601 N N . HIS A 1 81 ? 0.749 0.186 15.539 1.00 92.94 81 HIS A N 1
ATOM 602 C CA . HIS A 1 81 ? 0.044 -1.025 15.125 1.00 92.94 81 HIS A CA 1
ATOM 603 C C . HIS A 1 81 ? 0.980 -2.077 14.517 1.00 92.94 81 HIS A C 1
ATOM 605 O O . HIS A 1 81 ? 0.902 -3.253 14.872 1.00 92.94 81 HIS A O 1
ATOM 611 N N . VAL A 1 82 ? 1.883 -1.659 13.624 1.00 91.81 82 VAL A N 1
ATOM 612 C CA . VAL A 1 82 ? 2.872 -2.547 12.992 1.00 91.81 82 VAL A CA 1
ATOM 613 C C . VAL A 1 82 ? 3.831 -3.117 14.037 1.00 91.81 82 VAL A C 1
ATOM 615 O O . VAL A 1 82 ? 4.161 -4.307 13.984 1.00 91.81 82 VAL A O 1
ATOM 618 N N . HIS A 1 83 ? 4.231 -2.298 15.014 1.00 91.19 83 HIS A N 1
ATOM 619 C CA . HIS A 1 83 ? 5.077 -2.724 16.126 1.00 91.19 83 HIS A CA 1
ATOM 620 C C . HIS A 1 83 ? 4.372 -3.745 17.035 1.00 91.19 83 HIS A C 1
ATOM 622 O O . HIS A 1 83 ? 4.967 -4.751 17.415 1.00 91.19 83 HIS A O 1
ATOM 628 N N . GLY A 1 84 ? 3.085 -3.534 17.334 1.00 91.56 84 GLY A N 1
ATOM 629 C CA . GLY A 1 84 ? 2.292 -4.412 18.201 1.00 91.56 84 GLY A CA 1
ATOM 630 C C . GLY A 1 84 ? 1.915 -5.771 17.598 1.00 91.56 84 GLY A C 1
ATOM 631 O O . GLY A 1 84 ? 1.453 -6.646 18.329 1.00 91.56 84 GLY A O 1
ATOM 632 N N . LEU A 1 85 ? 2.104 -5.975 16.289 1.00 89.06 85 LEU A N 1
ATOM 633 C CA . LEU A 1 85 ? 1.746 -7.214 15.593 1.00 89.06 85 LEU A CA 1
ATOM 634 C C . LEU A 1 85 ? 2.917 -7.75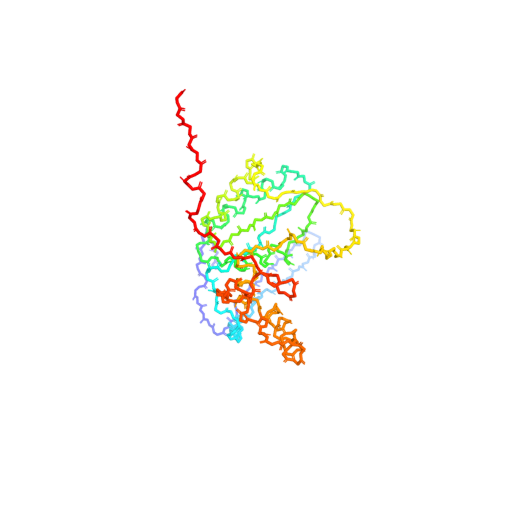3 14.760 1.00 89.06 85 LEU A C 1
ATOM 636 O O . LEU A 1 85 ? 2.914 -7.567 13.546 1.00 89.06 85 LEU A O 1
ATOM 640 N N . PRO A 1 86 ? 3.897 -8.464 15.350 1.00 82.88 86 PRO A N 1
ATOM 641 C CA . PRO A 1 86 ? 5.071 -8.979 14.630 1.00 82.88 86 PRO A CA 1
ATOM 642 C C . PRO A 1 86 ? 4.762 -9.918 13.453 1.00 82.88 86 PRO A C 1
ATOM 644 O O . PRO A 1 86 ? 5.529 -9.974 12.501 1.00 82.88 86 PRO A O 1
ATOM 647 N N . ALA A 1 87 ? 3.627 -10.623 13.497 1.00 85.25 87 ALA A N 1
ATOM 648 C CA . ALA A 1 87 ? 3.207 -11.579 12.466 1.00 85.25 87 ALA A CA 1
ATOM 649 C C . ALA A 1 87 ? 2.395 -10.958 11.307 1.00 85.25 87 ALA A C 1
ATOM 651 O O . ALA A 1 87 ? 1.965 -11.676 10.411 1.00 85.25 87 ALA A O 1
ATOM 652 N N . LEU A 1 88 ? 2.138 -9.644 11.326 1.00 85.50 88 LEU A N 1
ATOM 653 C CA . LEU A 1 88 ? 1.418 -8.951 10.248 1.00 85.50 88 LEU A CA 1
ATOM 654 C C . LEU A 1 88 ? 2.234 -8.985 8.941 1.00 85.50 88 LEU A C 1
ATOM 656 O O . LEU A 1 88 ? 3.384 -8.539 8.918 1.00 85.50 88 LEU A O 1
ATOM 660 N N . GLN A 1 89 ? 1.623 -9.459 7.858 1.00 88.69 89 GLN A N 1
ATOM 661 C CA . GLN A 1 89 ? 2.252 -9.472 6.540 1.00 88.69 89 GLN A CA 1
ATOM 662 C C . GLN A 1 89 ? 2.157 -8.107 5.866 1.00 88.69 89 GLN A C 1
ATOM 664 O O . GLN A 1 89 ? 1.125 -7.428 5.923 1.00 88.69 89 GLN A O 1
ATOM 669 N N . LEU A 1 90 ? 3.242 -7.692 5.209 1.00 90.56 90 LEU A N 1
ATOM 670 C CA . LEU A 1 90 ? 3.311 -6.370 4.587 1.00 90.56 90 LEU A CA 1
ATOM 671 C C . LEU A 1 90 ? 2.348 -6.257 3.399 1.00 90.56 90 LEU A C 1
ATOM 673 O O . LEU A 1 90 ? 1.748 -5.203 3.181 1.00 90.56 90 LEU A O 1
ATOM 677 N N . ARG A 1 91 ? 2.146 -7.363 2.671 1.00 90.44 91 ARG A N 1
ATOM 678 C CA . ARG A 1 91 ? 1.134 -7.480 1.616 1.00 90.44 91 ARG A CA 1
ATOM 679 C C . ARG A 1 91 ? -0.269 -7.165 2.137 1.00 90.44 91 ARG A C 1
ATOM 681 O O . ARG A 1 91 ? -0.952 -6.323 1.558 1.00 90.44 91 ARG A O 1
ATOM 688 N N . ASP A 1 92 ? -0.683 -7.807 3.227 1.00 91.06 92 ASP A N 1
ATOM 689 C CA . ASP A 1 92 ? -2.028 -7.643 3.791 1.00 91.06 92 ASP A CA 1
ATOM 690 C C . ASP A 1 92 ? -2.237 -6.233 4.339 1.00 91.06 92 ASP A C 1
ATOM 692 O O . ASP A 1 92 ? -3.318 -5.652 4.198 1.00 91.06 92 ASP A O 1
ATOM 696 N N . LEU A 1 93 ? -1.183 -5.652 4.917 1.00 93.94 93 LEU A N 1
ATOM 697 C CA . LEU A 1 93 ? -1.178 -4.264 5.354 1.00 93.94 93 LEU A CA 1
ATOM 698 C C . LEU A 1 93 ? -1.394 -3.308 4.174 1.00 93.94 93 LEU A C 1
ATOM 700 O O . LEU A 1 93 ? -2.301 -2.475 4.224 1.00 93.94 93 LEU A O 1
ATOM 704 N N . ALA A 1 94 ? -0.601 -3.443 3.109 1.00 95.38 94 ALA A N 1
ATOM 705 C CA . ALA A 1 94 ? -0.715 -2.618 1.909 1.00 95.38 94 ALA A CA 1
ATOM 706 C C . ALA A 1 94 ? -2.099 -2.757 1.256 1.00 95.38 94 ALA A C 1
ATOM 708 O O . ALA A 1 94 ? -2.753 -1.752 0.972 1.00 95.38 94 ALA A O 1
ATOM 709 N N . TYR A 1 95 ? -2.591 -3.990 1.105 1.00 95.19 95 TYR A N 1
ATOM 710 C CA . TYR A 1 95 ? -3.919 -4.272 0.562 1.00 95.19 95 TYR A CA 1
ATOM 711 C C . TYR A 1 95 ? -5.032 -3.646 1.412 1.00 95.19 95 TYR A C 1
ATOM 713 O O . TYR A 1 95 ? -5.920 -2.971 0.892 1.00 95.19 95 TYR A O 1
ATOM 721 N N . SER A 1 96 ? -4.960 -3.790 2.736 1.00 95.62 96 SER A N 1
ATOM 722 C CA . SER A 1 96 ? -5.938 -3.203 3.656 1.00 95.62 96 SER A CA 1
ATOM 723 C C . SER A 1 96 ? -5.963 -1.678 3.574 1.00 95.62 96 SER A C 1
ATOM 725 O O . SER A 1 96 ? -7.037 -1.075 3.557 1.00 95.62 96 SER A O 1
ATOM 727 N N . LEU A 1 97 ? -4.791 -1.045 3.501 1.00 97.44 97 LEU A N 1
ATOM 728 C CA . LEU A 1 97 ? -4.666 0.404 3.352 1.00 97.44 97 LEU A CA 1
ATOM 729 C C . LEU A 1 97 ? -5.208 0.899 2.005 1.00 97.44 97 LEU A C 1
ATOM 731 O O . LEU A 1 97 ? -5.870 1.933 1.958 1.00 97.44 97 LEU A O 1
ATOM 735 N N . ALA A 1 98 ? -4.969 0.158 0.924 1.00 97.00 98 ALA A N 1
ATOM 736 C CA . ALA A 1 98 ? -5.413 0.534 -0.411 1.00 97.00 98 ALA A CA 1
ATOM 737 C C . ALA A 1 98 ? -6.918 0.303 -0.628 1.00 97.00 98 ALA A C 1
ATOM 739 O O . ALA A 1 98 ? -7.598 1.174 -1.170 1.00 97.00 98 ALA A O 1
ATOM 740 N N . CYS A 1 99 ? -7.447 -0.839 -0.187 1.00 96.75 99 CYS A N 1
ATOM 741 C CA . CYS A 1 99 ? -8.777 -1.317 -0.577 1.00 96.75 99 CYS A CA 1
ATOM 742 C C . CYS A 1 99 ? -9.841 -1.188 0.522 1.00 96.75 99 CYS A C 1
ATOM 744 O O . CYS A 1 99 ? -11.029 -1.139 0.215 1.00 96.75 99 CYS A O 1
ATOM 746 N N . HIS A 1 100 ? -9.445 -1.116 1.798 1.00 95.38 100 HIS A N 1
ATOM 747 C CA . HIS A 1 100 ? -10.369 -1.170 2.944 1.00 95.38 100 HIS A CA 1
ATOM 748 C C . HIS A 1 100 ? -10.331 0.082 3.831 1.00 95.38 100 HIS A C 1
ATOM 750 O O . HIS A 1 100 ? -10.872 0.095 4.946 1.00 95.38 100 HIS A O 1
ATOM 756 N N . ARG A 1 101 ? -9.696 1.154 3.355 1.00 95.81 101 ARG A N 1
ATOM 757 C CA . ARG A 1 101 ? -9.673 2.461 4.016 1.00 95.81 101 ARG A CA 1
ATOM 758 C C . ARG A 1 101 ? -10.224 3.534 3.093 1.00 95.81 101 ARG A C 1
ATOM 760 O O . ARG A 1 101 ? -10.075 3.479 1.877 1.00 95.81 101 ARG A O 1
ATOM 767 N N . SER A 1 102 ? -10.870 4.525 3.695 1.00 95.75 102 SER A N 1
ATOM 768 C CA . SER A 1 102 ? -11.246 5.745 2.987 1.00 95.75 102 SER A CA 1
ATOM 769 C C . SER A 1 102 ? -9.996 6.545 2.625 1.00 95.75 102 SER A C 1
ATOM 771 O O . SER A 1 102 ? -9.091 6.683 3.449 1.00 95.75 102 SER A O 1
ATOM 773 N N . HIS A 1 103 ? -9.979 7.104 1.414 1.00 95.38 103 HIS A N 1
ATOM 774 C CA . HIS A 1 103 ? -8.877 7.923 0.905 1.00 95.38 103 HIS A CA 1
ATOM 775 C C . HIS A 1 103 ? -9.237 9.406 0.934 1.00 95.38 103 HIS A C 1
ATOM 777 O O . HIS A 1 103 ? -9.969 9.892 0.073 1.00 95.38 103 HIS A O 1
ATOM 783 N N . PHE A 1 104 ? -8.706 10.118 1.923 1.00 96.69 104 PHE A N 1
ATOM 784 C CA . PHE A 1 104 ? -8.891 11.558 2.105 1.00 96.69 104 PHE A CA 1
ATOM 785 C C . PHE A 1 104 ? -7.933 12.391 1.241 1.00 96.69 104 PHE A C 1
ATOM 787 O O . PHE A 1 104 ? -7.166 11.859 0.436 1.00 96.69 104 PHE A O 1
ATOM 794 N N . GLU A 1 105 ? -8.023 13.708 1.380 1.00 96.62 105 GLU A N 1
ATOM 795 C CA . GLU A 1 105 ? -7.371 14.705 0.541 1.00 96.62 105 GLU A CA 1
ATOM 796 C C . GLU A 1 105 ? -5.854 14.732 0.752 1.00 96.62 105 GLU A C 1
ATOM 798 O O . GLU A 1 105 ? -5.111 14.683 -0.219 1.00 96.62 105 GLU A O 1
ATOM 803 N N . PHE A 1 106 ? -5.364 14.745 1.993 1.00 97.88 106 PHE A N 1
ATOM 804 C CA . PHE A 1 106 ? -3.924 14.726 2.267 1.00 97.88 106 PHE A CA 1
ATOM 805 C C . PHE A 1 106 ? -3.435 13.287 2.226 1.00 97.88 106 PHE A C 1
ATOM 807 O O . PHE A 1 106 ? -3.898 12.472 3.023 1.00 97.88 106 PHE A O 1
ATOM 814 N N . ARG A 1 107 ? -2.520 12.966 1.310 1.00 97.50 107 ARG A N 1
ATOM 815 C CA . ARG A 1 107 ? -2.066 11.598 1.043 1.00 97.50 107 ARG A CA 1
ATOM 816 C C . ARG A 1 107 ? -0.555 11.481 1.136 1.00 97.50 107 ARG A C 1
ATOM 818 O O . ARG A 1 107 ? 0.166 12.404 0.768 1.00 97.50 107 ARG A O 1
ATOM 825 N N . ALA A 1 108 ? -0.105 10.313 1.572 1.00 97.88 108 ALA A N 1
ATOM 826 C CA . ALA A 1 108 ? 1.281 9.882 1.489 1.00 97.88 108 ALA A CA 1
ATOM 827 C C . ALA A 1 108 ? 1.352 8.468 0.910 1.00 97.88 108 ALA A C 1
ATOM 829 O O . ALA A 1 108 ? 0.457 7.651 1.152 1.00 97.88 108 ALA A O 1
ATOM 830 N N . ALA A 1 109 ? 2.421 8.185 0.174 1.00 97.06 109 ALA A N 1
ATOM 831 C CA . ALA A 1 109 ? 2.748 6.850 -0.304 1.00 97.06 109 ALA A CA 1
ATOM 832 C C . ALA A 1 109 ? 4.148 6.470 0.184 1.00 97.06 109 ALA A C 1
ATOM 834 O O . ALA A 1 109 ? 5.094 7.239 0.017 1.00 97.06 109 ALA A O 1
ATOM 835 N N . LEU A 1 110 ? 4.254 5.294 0.796 1.00 96.69 110 LEU A N 1
ATOM 836 C CA . LEU A 1 11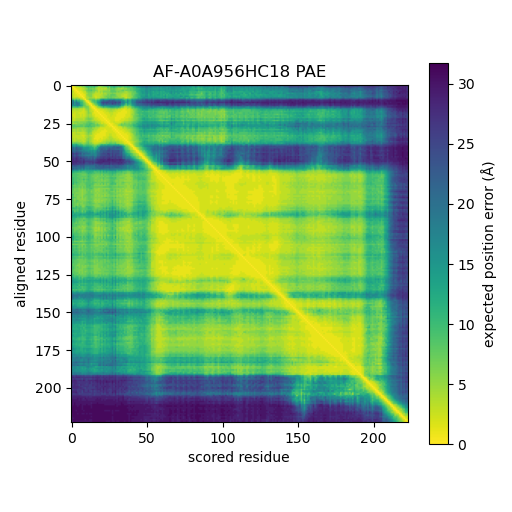0 ? 5.502 4.715 1.284 1.00 96.69 110 LEU A CA 1
ATOM 837 C C . LEU A 1 110 ? 5.814 3.482 0.443 1.00 96.69 110 LEU A C 1
ATOM 839 O O . LEU A 1 110 ? 4.914 2.681 0.189 1.00 96.69 110 LEU A O 1
ATOM 843 N N . ILE A 1 111 ? 7.066 3.317 0.031 1.00 95.50 111 ILE A N 1
ATOM 844 C CA . ILE A 1 111 ? 7.518 2.129 -0.702 1.00 95.50 111 ILE A CA 1
ATOM 845 C C . ILE A 1 111 ? 8.488 1.392 0.204 1.00 95.50 111 ILE A C 1
ATOM 847 O O . ILE A 1 111 ? 9.552 1.917 0.515 1.00 95.50 111 ILE A O 1
ATOM 851 N N . ALA A 1 112 ? 8.115 0.198 0.650 1.00 93.25 112 ALA A N 1
ATOM 852 C CA . ALA A 1 112 ? 8.924 -0.579 1.579 1.00 93.25 112 ALA A CA 1
ATOM 853 C C . ALA A 1 112 ? 8.891 -2.064 1.223 1.00 93.25 112 ALA A C 1
ATOM 855 O O . ALA A 1 112 ? 7.840 -2.590 0.856 1.00 93.25 112 ALA A O 1
ATOM 856 N N . LYS A 1 113 ? 10.033 -2.736 1.349 1.00 91.19 113 LYS A N 1
ATOM 857 C CA . LYS A 1 113 ? 10.151 -4.197 1.220 1.00 91.19 113 LYS A CA 1
ATOM 858 C C . LYS A 1 113 ? 10.068 -4.916 2.563 1.00 91.19 113 LYS A C 1
ATOM 860 O O . LYS A 1 113 ? 9.630 -6.056 2.633 1.00 91.19 113 LYS A O 1
ATOM 865 N N . ASP A 1 114 ? 10.394 -4.224 3.651 1.00 88.94 114 ASP A N 1
ATOM 866 C CA . ASP A 1 114 ? 10.415 -4.810 4.984 1.00 88.94 114 ASP A CA 1
ATOM 867 C C . ASP A 1 114 ? 9.840 -3.875 6.058 1.00 88.94 114 ASP A C 1
ATOM 869 O O . ASP A 1 114 ? 9.524 -2.703 5.840 1.00 88.94 114 ASP A O 1
ATOM 873 N N . ARG A 1 115 ? 9.682 -4.426 7.261 1.00 89.00 115 ARG A N 1
ATOM 874 C CA . ARG A 1 115 ? 9.123 -3.724 8.422 1.00 89.00 115 ARG A CA 1
ATOM 875 C C . ARG A 1 115 ? 10.015 -2.609 8.956 1.00 89.00 115 ARG A C 1
ATOM 877 O O . ARG A 1 115 ? 9.486 -1.676 9.558 1.00 89.00 115 ARG A O 1
ATOM 884 N N . ILE A 1 116 ? 11.330 -2.717 8.778 1.00 91.25 116 ILE A N 1
ATOM 885 C CA . ILE A 1 116 ? 12.286 -1.709 9.243 1.00 91.25 116 ILE A CA 1
ATOM 886 C C . ILE A 1 116 ? 12.059 -0.443 8.418 1.00 91.25 116 ILE A C 1
ATOM 888 O O . ILE A 1 116 ? 11.745 0.604 8.981 1.00 91.25 116 ILE A O 1
ATOM 892 N N . GLN A 1 117 ? 12.037 -0.584 7.092 1.00 94.19 117 GLN A N 1
ATOM 893 C CA . GLN A 1 117 ? 11.737 0.503 6.165 1.00 94.19 117 GLN A CA 1
ATOM 894 C C . GLN A 1 117 ? 10.350 1.111 6.394 1.00 94.19 117 GLN A C 1
ATOM 896 O O . GLN A 1 117 ? 10.193 2.331 6.322 1.00 94.19 117 GLN A O 1
ATOM 901 N N . VAL A 1 118 ? 9.334 0.288 6.692 1.00 95.12 118 VAL A N 1
ATOM 902 C CA . VAL A 1 118 ? 7.997 0.789 7.060 1.00 95.12 118 VAL A CA 1
ATOM 903 C C . VAL A 1 118 ? 8.072 1.663 8.308 1.00 95.12 118 VAL A C 1
ATOM 905 O O . VAL A 1 118 ? 7.508 2.755 8.321 1.00 95.12 118 VAL A O 1
ATOM 908 N N . SER A 1 119 ? 8.755 1.202 9.356 1.00 94.44 119 SER A N 1
ATOM 909 C CA . SER A 1 119 ? 8.869 1.943 10.614 1.00 94.44 119 SER A CA 1
ATOM 910 C C . SER A 1 119 ? 9.598 3.274 10.424 1.00 94.44 119 SER A C 1
ATOM 912 O O . SER A 1 119 ? 9.126 4.302 10.908 1.00 94.44 119 SER A O 1
ATOM 914 N N . GLU A 1 120 ? 10.714 3.270 9.694 1.00 95.56 120 GLU A N 1
ATOM 915 C CA . GLU A 1 120 ? 11.502 4.469 9.391 1.00 95.56 120 GLU A CA 1
ATOM 916 C C . GLU A 1 120 ? 10.689 5.493 8.592 1.00 95.56 120 GLU A C 1
ATOM 918 O O . GLU A 1 120 ? 10.617 6.666 8.962 1.00 95.56 120 GLU A O 1
ATOM 923 N N . GLN A 1 121 ? 10.005 5.051 7.534 1.00 97.44 121 GLN A N 1
ATOM 924 C CA . GLN A 1 121 ? 9.198 5.940 6.699 1.00 97.44 121 GLN A CA 1
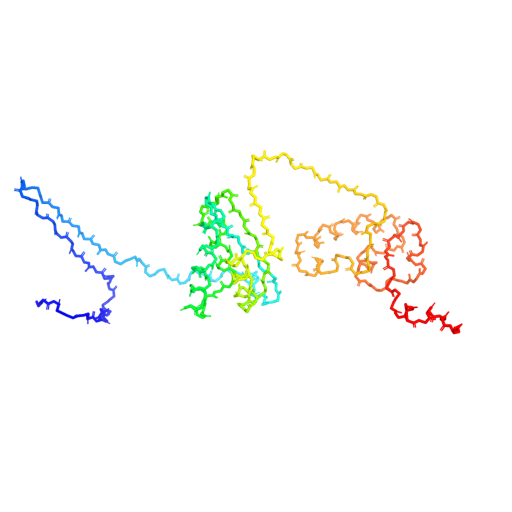ATOM 925 C C . GLN A 1 121 ? 7.956 6.472 7.424 1.00 97.44 121 GLN A C 1
ATOM 927 O O . GLN A 1 121 ? 7.563 7.619 7.204 1.00 97.44 121 GLN A O 1
ATOM 932 N N . LEU A 1 122 ? 7.339 5.684 8.312 1.00 97.69 122 LEU A N 1
ATOM 933 C CA . LEU A 1 122 ? 6.223 6.155 9.137 1.00 97.69 122 LEU A CA 1
ATOM 934 C C . LEU A 1 122 ? 6.665 7.188 10.174 1.00 97.69 122 LEU A C 1
ATOM 936 O O . LEU A 1 122 ? 5.941 8.162 10.387 1.00 97.69 122 LEU A O 1
ATOM 940 N N . ALA A 1 123 ? 7.839 7.009 10.784 1.00 96.69 123 ALA A N 1
ATOM 941 C CA . ALA A 1 123 ? 8.422 7.999 11.685 1.00 96.69 123 ALA A CA 1
ATOM 942 C C . ALA A 1 123 ? 8.720 9.309 10.938 1.00 96.69 123 ALA A C 1
ATOM 944 O O . ALA A 1 123 ? 8.244 10.372 11.338 1.00 96.69 123 ALA A O 1
ATOM 945 N N . ALA A 1 124 ? 9.381 9.219 9.781 1.00 97.31 124 ALA A N 1
ATOM 946 C CA . ALA A 1 124 ? 9.660 10.366 8.921 1.00 97.31 124 ALA A CA 1
ATOM 947 C C . ALA A 1 124 ? 8.373 11.092 8.476 1.00 97.31 124 ALA A C 1
ATOM 949 O O . ALA A 1 124 ? 8.301 12.322 8.507 1.00 97.31 124 ALA A O 1
ATOM 950 N N . LEU A 1 125 ? 7.315 10.353 8.121 1.00 97.81 125 LEU A N 1
ATOM 951 C CA . LEU A 1 125 ? 6.011 10.932 7.780 1.00 97.81 125 LEU A CA 1
ATOM 952 C C . LEU A 1 125 ? 5.357 11.627 8.983 1.00 97.81 125 LEU A C 1
ATOM 954 O O . LEU A 1 125 ? 4.785 12.703 8.822 1.00 97.81 125 LEU A O 1
ATOM 958 N N . ALA A 1 126 ? 5.434 11.044 10.181 1.00 97.38 126 ALA A N 1
ATOM 959 C CA . ALA A 1 126 ? 4.878 11.647 11.392 1.00 97.38 126 ALA A CA 1
ATOM 960 C C . ALA A 1 126 ? 5.558 12.986 11.737 1.00 97.38 126 ALA A C 1
ATOM 962 O O . ALA A 1 126 ? 4.884 13.936 12.145 1.00 97.38 126 ALA A O 1
ATOM 963 N N . GLU A 1 127 ? 6.868 13.086 11.509 1.00 96.12 127 GLU A N 1
ATOM 964 C CA . GLU A 1 127 ? 7.657 14.310 11.698 1.00 96.12 127 GLU A CA 1
ATOM 965 C C . GLU A 1 127 ? 7.456 15.333 10.566 1.00 96.12 127 GLU A C 1
ATOM 967 O O . GLU A 1 127 ? 7.660 16.534 10.758 1.00 96.12 127 GLU A O 1
ATOM 972 N N . GLY A 1 128 ? 6.957 14.893 9.407 1.00 92.81 128 GLY A N 1
ATOM 973 C CA . GLY A 1 128 ? 6.767 15.733 8.225 1.00 92.81 128 GLY A CA 1
ATOM 974 C C . GLY A 1 128 ? 8.042 15.918 7.407 1.00 92.81 128 GLY A C 1
ATOM 975 O O . GLY A 1 128 ? 8.260 16.994 6.853 1.00 92.81 128 GLY A O 1
ATOM 976 N N . ALA A 1 129 ? 8.891 14.892 7.352 1.00 91.56 129 ALA A N 1
ATOM 977 C CA . ALA A 1 129 ? 10.122 14.913 6.578 1.00 91.56 129 ALA A CA 1
ATOM 978 C C . ALA A 1 129 ? 9.840 15.055 5.065 1.00 91.56 129 ALA A C 1
ATOM 980 O O . ALA A 1 129 ? 8.928 14.404 4.542 1.00 91.56 129 ALA A O 1
ATOM 981 N N . PRO A 1 130 ? 10.652 15.841 4.331 1.00 86.69 130 PRO A N 1
ATOM 982 C CA . PRO A 1 130 ? 10.472 16.073 2.896 1.00 86.69 130 PRO A CA 1
ATOM 983 C C . PRO A 1 130 ? 10.829 14.858 2.025 1.00 86.69 130 PRO A C 1
ATOM 985 O O . PRO A 1 130 ? 10.533 14.854 0.836 1.00 86.69 130 PRO A O 1
ATOM 988 N N . SER A 1 131 ? 11.462 13.829 2.597 1.00 88.69 131 SER A N 1
ATOM 989 C CA . SER A 1 131 ? 11.825 12.585 1.906 1.00 88.69 131 SER A CA 1
ATOM 990 C C . SER A 1 131 ? 10.627 11.688 1.581 1.00 88.69 131 SER A C 1
ATOM 992 O O . SER A 1 131 ? 10.755 10.762 0.783 1.00 88.69 131 SER A O 1
ATOM 994 N N . ILE A 1 132 ? 9.463 11.940 2.187 1.00 94.31 132 ILE A N 1
ATOM 995 C CA . ILE A 1 132 ? 8.255 11.148 1.959 1.00 94.31 132 ILE A CA 1
ATOM 996 C C . ILE A 1 132 ? 7.447 11.744 0.811 1.00 94.31 132 ILE A C 1
ATOM 998 O O . ILE A 1 132 ? 7.146 12.937 0.798 1.00 94.31 132 ILE A O 1
ATOM 1002 N N . THR A 1 133 ? 7.021 10.890 -0.121 1.00 94.00 133 THR A N 1
ATOM 1003 C CA . THR A 1 133 ? 6.114 11.299 -1.198 1.00 94.00 133 THR A CA 1
ATOM 1004 C C . THR A 1 133 ? 4.747 11.640 -0.610 1.00 94.00 133 THR A C 1
ATOM 1006 O O . THR A 1 133 ? 4.014 10.760 -0.153 1.00 94.00 133 THR A O 1
ATOM 1009 N N . GLN A 1 134 ? 4.405 12.927 -0.625 1.00 95.06 134 GLN A N 1
ATOM 1010 C CA . GLN A 1 134 ? 3.154 13.464 -0.095 1.00 95.06 134 GLN A CA 1
ATOM 1011 C C . GLN A 1 134 ? 2.478 14.379 -1.113 1.00 95.06 134 GLN A C 1
ATOM 1013 O O . GLN A 1 134 ? 3.120 14.949 -1.994 1.00 95.06 134 GLN A O 1
ATOM 1018 N N . GLY A 1 135 ? 1.170 14.557 -0.968 1.00 94.88 135 GLY A N 1
ATOM 1019 C CA . GLY A 1 135 ? 0.423 15.515 -1.767 1.00 94.88 135 GLY A CA 1
ATOM 1020 C C . GLY A 1 135 ? -1.000 15.714 -1.272 1.00 94.88 135 GLY A C 1
ATOM 1021 O O . GLY A 1 135 ? -1.514 14.948 -0.455 1.00 94.88 135 GLY A O 1
ATOM 1022 N N . VAL A 1 136 ? -1.649 16.749 -1.797 1.00 96.25 136 VAL A N 1
ATOM 1023 C CA . VAL A 1 136 ? -3.085 16.972 -1.618 1.00 96.25 136 VAL A CA 1
ATOM 1024 C C . VAL A 1 136 ? -3.784 16.526 -2.895 1.00 96.25 136 VAL A C 1
ATOM 1026 O O . VAL A 1 136 ? -3.514 17.046 -3.978 1.00 96.25 136 VAL A O 1
ATOM 1029 N N . ALA A 1 137 ? -4.655 15.530 -2.784 1.00 93.00 137 ALA A N 1
ATOM 1030 C CA . ALA A 1 137 ? -5.456 15.042 -3.887 1.00 93.00 137 ALA A CA 1
ATOM 1031 C C . ALA A 1 137 ? -6.394 16.153 -4.373 1.00 93.00 137 ALA A C 1
ATOM 1033 O O . ALA A 1 137 ? -7.230 16.650 -3.620 1.00 93.00 137 ALA A O 1
ATOM 1034 N N . GLY A 1 138 ? -6.230 16.536 -5.637 1.00 87.25 138 GLY A N 1
ATOM 1035 C CA . GLY A 1 138 ? -7.162 17.406 -6.344 1.00 87.25 138 GLY A CA 1
ATOM 1036 C C . GLY A 1 138 ? -8.281 16.615 -7.021 1.00 87.25 138 GLY A C 1
ATOM 1037 O O . GLY A 1 138 ? -8.417 15.403 -6.843 1.00 87.25 138 GLY A O 1
ATOM 1038 N N . GLU A 1 139 ? -9.061 17.311 -7.844 1.00 86.94 139 GLU A N 1
ATOM 1039 C CA . GLU A 1 139 ? -10.064 16.682 -8.703 1.00 86.94 139 GLU A CA 1
ATOM 1040 C C . GLU A 1 139 ? -9.437 15.632 -9.627 1.00 86.94 139 GLU A C 1
ATOM 1042 O O . GLU A 1 139 ? -8.281 15.750 -10.046 1.00 86.94 139 GLU A O 1
ATOM 1047 N N . ALA A 1 140 ? -10.219 14.606 -9.967 1.00 83.25 140 ALA A N 1
ATOM 1048 C CA . ALA A 1 140 ? -9.793 13.582 -10.907 1.00 83.25 140 ALA A CA 1
ATOM 1049 C C . ALA A 1 140 ? -9.447 14.225 -12.259 1.00 83.25 140 ALA A C 1
ATOM 1051 O O . ALA A 1 140 ? -10.286 14.853 -12.906 1.00 83.25 140 ALA A O 1
ATOM 1052 N N . ARG A 1 141 ? -8.194 14.066 -12.690 1.00 87.00 141 ARG A N 1
ATOM 1053 C CA . ARG A 1 141 ? -7.708 14.565 -13.980 1.00 87.00 141 ARG A CA 1
ATOM 1054 C C . ARG A 1 141 ? -7.672 13.439 -15.002 1.00 87.00 141 ARG A C 1
ATOM 1056 O O . ARG A 1 141 ? -7.514 12.272 -14.655 1.00 87.00 141 ARG A O 1
ATOM 1063 N N . ARG A 1 142 ? -7.789 13.806 -16.278 1.00 92.56 142 ARG A N 1
ATOM 1064 C CA . ARG A 1 142 ? -7.523 12.881 -17.384 1.00 92.56 142 ARG A CA 1
ATOM 1065 C C . ARG A 1 142 ? -6.023 12.599 -17.452 1.00 92.56 142 ARG A C 1
ATOM 1067 O O . ARG A 1 142 ? -5.225 13.534 -17.427 1.00 92.56 142 ARG A O 1
ATOM 1074 N N . THR A 1 143 ? -5.665 11.325 -17.549 1.00 94.06 143 THR A N 1
ATOM 1075 C CA . THR A 1 143 ? -4.277 10.878 -17.693 1.00 94.06 143 THR A CA 1
ATOM 1076 C C . THR A 1 143 ? -3.862 10.917 -19.162 1.00 94.06 143 THR A C 1
ATOM 1078 O O . THR A 1 143 ? -4.617 10.479 -20.028 1.00 94.06 143 THR A O 1
ATOM 1081 N N . VAL A 1 144 ? -2.659 11.422 -19.437 1.00 95.12 144 VAL A N 1
ATOM 1082 C CA . VAL A 1 144 ? -2.016 11.384 -20.759 1.00 95.12 144 VAL A CA 1
ATOM 1083 C C . VAL A 1 144 ? -0.731 10.578 -20.626 1.00 95.12 144 VAL A C 1
ATOM 1085 O O . VAL A 1 144 ? 0.046 10.821 -19.705 1.00 95.12 144 VAL A O 1
ATOM 1088 N N . PHE A 1 145 ? -0.510 9.623 -21.528 1.00 95.19 145 PHE A N 1
ATOM 1089 C CA . PHE A 1 145 ? 0.760 8.904 -21.625 1.00 95.19 145 PHE A CA 1
ATOM 1090 C C . PHE A 1 145 ? 1.643 9.604 -22.653 1.00 95.19 145 PHE A C 1
ATOM 1092 O O . PHE A 1 145 ? 1.245 9.777 -23.804 1.00 95.19 145 PHE A O 1
ATOM 1099 N N . VAL A 1 146 ? 2.821 10.040 -22.213 1.00 94.69 146 VAL A N 1
ATOM 1100 C CA . VAL A 1 146 ? 3.825 10.689 -23.058 1.00 94.69 146 VAL A CA 1
ATOM 1101 C C . VAL A 1 146 ? 4.916 9.667 -23.338 1.00 94.69 146 VAL A C 1
ATOM 1103 O O . VAL A 1 146 ? 5.513 9.140 -22.404 1.00 94.69 146 VAL A O 1
ATOM 1106 N N . PHE A 1 147 ? 5.158 9.393 -24.617 1.00 90.25 147 PHE A N 1
ATOM 1107 C CA . PHE A 1 147 ? 6.206 8.489 -25.082 1.00 90.25 147 PHE A CA 1
ATOM 1108 C C . PHE A 1 147 ? 7.326 9.352 -25.671 1.00 90.25 147 PHE A C 1
ATOM 1110 O O . PHE A 1 147 ? 7.206 9.776 -26.825 1.00 90.25 147 PHE A O 1
ATOM 1117 N N . PRO A 1 148 ? 8.344 9.731 -24.873 1.00 86.75 148 PRO A N 1
ATOM 1118 C CA . PRO A 1 148 ? 9.469 10.495 -25.392 1.00 86.75 148 PRO A CA 1
ATOM 1119 C C . PRO A 1 148 ? 10.219 9.663 -26.437 1.00 86.75 148 PRO A C 1
ATOM 1121 O O . PRO A 1 148 ? 10.184 8.433 -26.409 1.00 86.75 148 PRO A O 1
ATOM 1124 N N . GLY A 1 149 ? 10.875 10.352 -27.368 1.00 83.06 149 GLY A N 1
ATOM 1125 C CA . GLY A 1 149 ? 11.795 9.708 -28.298 1.00 83.06 149 GLY A CA 1
ATOM 1126 C C . GLY A 1 149 ? 13.112 9.328 -27.616 1.00 83.06 149 GLY A C 1
ATOM 1127 O O . GLY A 1 149 ? 13.179 9.087 -26.411 1.00 83.06 149 GLY A O 1
ATOM 1128 N N . GLN A 1 150 ? 14.175 9.330 -28.407 1.00 77.38 150 GLN A N 1
ATOM 1129 C CA . GLN A 1 150 ? 15.540 9.037 -27.982 1.00 77.38 150 GLN A CA 1
ATOM 1130 C C . GLN A 1 150 ? 16.044 9.946 -26.839 1.00 77.38 150 GLN A C 1
ATOM 1132 O O . GLN A 1 150 ? 15.715 11.133 -26.778 1.00 77.38 150 GLN A O 1
ATOM 1137 N N . GLY A 1 151 ? 16.878 9.386 -25.954 1.00 75.94 151 GLY A N 1
ATOM 1138 C CA . GLY A 1 151 ? 17.613 10.093 -24.895 1.00 75.94 151 GLY A CA 1
ATOM 1139 C C . GLY A 1 151 ? 17.205 9.747 -23.457 1.00 75.94 151 GLY A C 1
ATOM 1140 O O . GLY A 1 151 ? 17.761 10.315 -22.522 1.00 75.94 151 GLY A O 1
ATOM 1141 N N . SER A 1 152 ? 16.237 8.844 -23.260 1.00 77.38 152 SER A N 1
ATOM 1142 C CA . SER A 1 152 ? 15.768 8.405 -21.926 1.00 77.38 152 SER A CA 1
ATOM 1143 C C . SER A 1 152 ? 16.221 6.988 -21.542 1.00 77.38 152 SER A C 1
ATOM 1145 O O . SER A 1 152 ? 15.843 6.488 -20.481 1.00 77.38 152 SER A O 1
ATOM 1147 N N . GLN A 1 153 ? 16.991 6.326 -22.405 1.00 78.44 153 GLN A N 1
ATOM 1148 C CA . GLN A 1 153 ? 17.548 4.998 -22.165 1.00 78.44 153 GLN A CA 1
ATOM 1149 C C . GLN A 1 153 ? 18.667 5.028 -21.107 1.00 78.44 153 GLN A C 1
ATOM 1151 O O . GLN A 1 153 ? 19.391 6.013 -20.981 1.00 78.44 153 GLN A O 1
ATOM 1156 N N . TRP A 1 154 ? 18.827 3.937 -20.357 1.00 80.06 154 TRP A N 1
ATOM 1157 C CA . TRP A 1 154 ? 19.916 3.730 -19.393 1.00 80.06 154 TRP A CA 1
ATOM 1158 C C . TRP A 1 154 ? 20.274 2.240 -19.312 1.00 80.06 154 TRP A C 1
ATOM 1160 O O . TRP A 1 154 ? 19.453 1.381 -19.649 1.00 80.06 154 TRP A O 1
ATOM 1170 N N . SER A 1 155 ? 21.506 1.928 -18.899 1.00 78.31 155 SER A N 1
ATOM 1171 C CA . SER A 1 155 ? 21.992 0.544 -18.875 1.00 78.31 155 SER A CA 1
ATOM 1172 C C . SER A 1 155 ? 21.221 -0.295 -17.857 1.00 78.31 155 SER A C 1
ATOM 1174 O O . SER A 1 155 ? 21.063 0.091 -16.702 1.00 78.31 155 SER A O 1
ATOM 1176 N N . GLY A 1 156 ? 20.709 -1.451 -18.282 1.00 79.88 156 GLY A N 1
ATOM 1177 C CA . GLY A 1 156 ? 19.883 -2.309 -17.430 1.00 79.88 156 GLY A CA 1
ATOM 1178 C C . GLY A 1 156 ? 18.409 -1.901 -17.335 1.00 79.88 156 GLY A C 1
ATOM 1179 O O . GLY A 1 156 ? 17.666 -2.497 -16.546 1.00 79.88 156 GLY A O 1
ATOM 1180 N N . MET A 1 157 ? 17.961 -0.937 -18.150 1.00 83.38 157 MET A N 1
ATOM 1181 C CA . MET A 1 157 ? 16.554 -0.546 -18.241 1.00 83.38 157 MET A CA 1
ATOM 1182 C C . MET A 1 157 ? 15.644 -1.768 -18.406 1.00 83.38 157 MET A C 1
ATOM 1184 O O . MET A 1 157 ? 15.908 -2.668 -19.196 1.00 83.38 157 MET A O 1
ATOM 1188 N N . ALA A 1 158 ? 14.549 -1.792 -17.642 1.00 87.81 158 ALA A N 1
ATOM 1189 C CA . ALA A 1 158 ? 13.504 -2.815 -17.697 1.00 87.81 158 ALA A CA 1
ATOM 1190 C C . ALA A 1 158 ? 13.917 -4.274 -17.388 1.00 87.81 158 ALA A C 1
ATOM 1192 O O . ALA A 1 158 ? 13.023 -5.118 -17.310 1.00 87.81 158 ALA A O 1
ATOM 1193 N N . LYS A 1 159 ? 15.192 -4.580 -17.091 1.00 89.69 159 LYS A N 1
ATOM 1194 C CA . LYS A 1 159 ? 15.633 -5.929 -16.675 1.00 89.69 159 LYS A CA 1
ATOM 1195 C C . LYS A 1 159 ? 14.858 -6.440 -15.454 1.00 89.69 159 LYS A C 1
ATOM 1197 O O . LYS A 1 159 ? 14.307 -7.538 -15.490 1.00 89.69 159 LYS A O 1
ATOM 1202 N N . GLY A 1 160 ? 14.740 -5.612 -14.411 1.00 87.69 160 GLY A N 1
ATOM 1203 C CA . GLY A 1 160 ? 13.961 -5.943 -13.209 1.00 87.69 160 GLY A CA 1
ATOM 1204 C C . GLY A 1 160 ? 12.474 -6.154 -13.507 1.00 87.69 160 GLY A C 1
ATOM 1205 O O . GLY A 1 160 ? 11.891 -7.153 -13.100 1.00 87.69 160 GLY A O 1
ATOM 1206 N N . LEU A 1 161 ? 11.865 -5.280 -14.319 1.00 89.94 161 LEU A N 1
ATOM 1207 C CA . LEU A 1 161 ? 10.456 -5.423 -14.711 1.00 89.94 161 LEU A CA 1
ATOM 1208 C C . LEU A 1 161 ? 10.206 -6.680 -15.549 1.00 89.94 161 LEU A C 1
ATOM 1210 O O . LEU A 1 161 ? 9.177 -7.328 -15.380 1.00 89.94 161 LEU A O 1
ATOM 1214 N N . TYR A 1 162 ? 11.132 -7.048 -16.433 1.00 91.25 162 TYR A N 1
ATOM 1215 C CA . TYR A 1 162 ? 11.043 -8.293 -17.184 1.00 91.25 162 TYR A CA 1
ATOM 1216 C C . TYR A 1 162 ? 11.137 -9.509 -16.255 1.00 91.25 162 TYR A C 1
ATOM 1218 O O . TYR A 1 162 ? 10.366 -10.459 -16.411 1.00 91.25 162 TYR A O 1
ATOM 1226 N N . ALA A 1 163 ? 12.020 -9.468 -15.253 1.00 89.19 163 ALA A N 1
ATOM 1227 C CA . ALA A 1 163 ? 12.159 -10.525 -14.257 1.00 89.19 163 ALA A CA 1
ATOM 1228 C C . ALA A 1 163 ? 10.903 -10.674 -13.375 1.00 89.19 163 ALA A C 1
ATOM 1230 O O . ALA A 1 163 ? 10.383 -11.782 -13.249 1.00 89.19 163 ALA A O 1
ATOM 1231 N N . GLU A 1 164 ? 10.381 -9.573 -12.838 1.00 86.44 164 GLU A N 1
ATOM 1232 C CA . GLU A 1 164 ? 9.402 -9.580 -11.741 1.00 86.44 164 GLU A CA 1
ATOM 1233 C C . GLU A 1 164 ? 7.946 -9.379 -12.183 1.00 86.44 164 GLU A C 1
ATOM 1235 O O . GLU A 1 164 ? 7.030 -9.775 -11.466 1.00 86.44 164 GLU A O 1
ATOM 1240 N N . SER A 1 165 ? 7.688 -8.776 -13.351 1.00 88.81 165 SER A N 1
ATOM 1241 C CA . SER A 1 165 ? 6.327 -8.466 -13.812 1.00 88.81 165 SER A CA 1
ATOM 1242 C C . SER A 1 165 ? 5.897 -9.364 -14.975 1.00 88.81 165 SER A C 1
ATOM 1244 O O . SER A 1 165 ? 6.286 -9.128 -16.125 1.00 88.81 165 SER A O 1
ATOM 1246 N N . PRO A 1 166 ? 4.999 -10.346 -14.741 1.00 90.38 166 PRO A N 1
ATOM 1247 C CA . PRO A 1 166 ? 4.452 -11.182 -15.808 1.00 90.38 166 PRO A CA 1
ATOM 1248 C C . PRO A 1 166 ? 3.710 -10.375 -16.877 1.00 90.38 166 PRO A C 1
ATOM 1250 O O . PRO A 1 166 ? 3.672 -10.770 -18.038 1.00 90.38 166 PRO A O 1
ATOM 1253 N N . VAL A 1 167 ? 3.105 -9.241 -16.504 1.00 93.56 167 VAL A N 1
ATOM 1254 C CA . VAL A 1 167 ? 2.423 -8.352 -17.456 1.00 93.56 167 VAL A CA 1
ATOM 1255 C C . VAL A 1 167 ? 3.437 -7.717 -18.400 1.00 93.56 167 VAL A C 1
ATOM 1257 O O . VAL A 1 167 ? 3.248 -7.776 -19.612 1.00 93.56 167 VAL A O 1
ATOM 1260 N N . PHE A 1 168 ? 4.512 -7.146 -17.851 1.00 93.81 168 PHE A N 1
ATOM 1261 C CA . PHE A 1 168 ? 5.562 -6.507 -18.638 1.00 93.81 168 PHE A CA 1
ATOM 1262 C C . PHE A 1 168 ? 6.243 -7.517 -19.565 1.00 93.81 168 PHE A C 1
ATOM 1264 O O . PHE A 1 168 ? 6.301 -7.294 -20.773 1.00 93.81 168 PHE A O 1
ATOM 1271 N N . ARG A 1 169 ? 6.655 -8.666 -19.014 1.00 94.81 169 ARG A N 1
ATOM 1272 C CA . ARG A 1 169 ? 7.290 -9.758 -19.760 1.00 94.81 169 ARG A CA 1
ATOM 1273 C C . ARG A 1 169 ? 6.458 -10.196 -20.963 1.00 94.81 169 ARG A C 1
ATOM 1275 O O . ARG A 1 169 ? 6.961 -10.176 -22.076 1.00 94.81 169 ARG A O 1
ATOM 1282 N N . ARG A 1 170 ? 5.161 -10.476 -20.772 1.00 96.38 170 ARG A N 1
ATOM 1283 C CA . ARG A 1 170 ? 4.264 -10.870 -21.877 1.00 96.38 170 ARG A CA 1
ATOM 1284 C C . ARG A 1 170 ? 4.225 -9.849 -23.015 1.00 96.38 170 ARG A C 1
ATOM 1286 O O . ARG A 1 170 ? 4.123 -10.240 -24.174 1.00 96.38 170 ARG A O 1
ATOM 1293 N N . HIS A 1 171 ? 4.258 -8.554 -22.700 1.00 96.81 171 HIS A N 1
ATOM 1294 C CA . HIS A 1 171 ? 4.256 -7.514 -23.727 1.00 96.81 171 HIS A CA 1
ATOM 1295 C C . HIS A 1 171 ? 5.602 -7.415 -24.448 1.00 96.81 171 HIS A C 1
ATOM 1297 O O . HIS A 1 171 ? 5.605 -7.296 -25.670 1.00 96.81 171 HIS A O 1
ATOM 1303 N N . VAL A 1 172 ? 6.722 -7.527 -23.729 1.00 94.69 172 VAL A N 1
ATOM 1304 C CA . VAL A 1 172 ? 8.056 -7.582 -24.346 1.00 94.69 172 VAL A CA 1
ATOM 1305 C C . VAL A 1 172 ? 8.189 -8.804 -25.254 1.00 94.69 172 VAL A C 1
ATOM 1307 O O . VAL A 1 172 ? 8.595 -8.645 -26.400 1.00 94.69 172 VAL A O 1
ATOM 1310 N N . ASP A 1 173 ? 7.765 -9.984 -24.798 1.00 95.56 173 ASP A N 1
ATOM 1311 C CA . ASP A 1 173 ? 7.800 -11.224 -25.586 1.00 95.56 173 ASP A CA 1
ATOM 1312 C C . ASP A 1 173 ? 6.962 -11.099 -26.866 1.00 95.56 173 ASP A C 1
ATOM 1314 O O . ASP A 1 173 ? 7.376 -11.526 -27.943 1.00 95.56 173 ASP A O 1
ATOM 1318 N N . SER A 1 174 ? 5.790 -10.459 -26.773 1.00 95.88 174 SER A N 1
ATOM 1319 C CA . SER A 1 174 ? 4.944 -10.196 -27.939 1.00 95.88 174 SER A CA 1
ATOM 1320 C C . SER A 1 174 ? 5.596 -9.233 -28.933 1.00 95.88 174 SER A C 1
ATOM 1322 O O . SER A 1 174 ? 5.412 -9.408 -30.135 1.00 95.88 174 SER A O 1
ATOM 1324 N N . CYS A 1 175 ? 6.319 -8.214 -28.462 1.00 94.06 175 CYS A N 1
ATOM 1325 C CA . CYS A 1 175 ? 7.070 -7.312 -29.334 1.00 94.06 175 CYS A CA 1
ATOM 1326 C C . CYS A 1 175 ? 8.260 -8.030 -29.978 1.00 94.06 175 CYS A C 1
ATOM 1328 O O . CYS A 1 175 ? 8.466 -7.888 -31.180 1.00 94.06 175 CYS A O 1
ATOM 1330 N N . ALA A 1 176 ? 8.993 -8.838 -29.207 1.00 93.12 176 ALA A N 1
ATOM 1331 C CA . ALA A 1 176 ? 10.126 -9.620 -29.691 1.00 93.12 176 ALA A CA 1
ATOM 1332 C C . ALA A 1 176 ? 9.705 -10.557 -30.831 1.00 93.12 176 ALA A C 1
ATOM 1334 O O . ALA A 1 176 ? 10.289 -10.499 -31.904 1.00 93.12 176 ALA A O 1
ATOM 1335 N N . ALA A 1 177 ? 8.598 -11.290 -30.666 1.00 94.19 177 ALA A N 1
ATOM 1336 C CA . ALA A 1 177 ? 8.076 -12.183 -31.702 1.00 94.19 177 ALA A CA 1
ATOM 1337 C C . ALA A 1 177 ? 7.713 -11.468 -33.022 1.00 94.19 177 ALA A C 1
ATOM 1339 O O . ALA A 1 177 ? 7.769 -12.073 -34.091 1.00 94.19 177 ALA A O 1
ATOM 1340 N N . ILE A 1 178 ? 7.317 -10.190 -32.963 1.00 94.06 178 ILE A N 1
ATOM 1341 C CA . ILE A 1 178 ? 7.064 -9.372 -34.160 1.00 94.06 178 ILE A CA 1
ATOM 1342 C C . ILE A 1 178 ? 8.389 -8.901 -34.772 1.00 94.06 178 ILE A C 1
ATOM 1344 O O . ILE A 1 178 ? 8.536 -8.904 -35.995 1.00 94.06 178 ILE A O 1
ATOM 1348 N N . MET A 1 179 ? 9.344 -8.494 -33.933 1.00 91.75 179 MET A N 1
ATOM 1349 C CA . MET A 1 179 ? 10.647 -7.989 -34.364 1.00 91.75 179 MET A CA 1
ATOM 1350 C C . MET A 1 179 ? 11.538 -9.073 -34.967 1.00 91.75 179 MET A C 1
ATOM 1352 O O . MET A 1 179 ? 12.229 -8.773 -35.931 1.00 91.75 179 MET A O 1
ATOM 1356 N N . ASP A 1 180 ? 11.450 -10.323 -34.510 1.00 90.94 180 ASP A N 1
ATOM 1357 C CA . ASP A 1 180 ? 12.245 -11.448 -35.030 1.00 90.94 180 ASP A CA 1
ATOM 1358 C C . ASP A 1 180 ? 12.085 -11.651 -36.554 1.00 90.94 180 ASP A C 1
ATOM 1360 O O . ASP A 1 180 ? 12.968 -12.192 -37.215 1.00 90.94 180 ASP A O 1
ATOM 1364 N N . ALA A 1 181 ? 10.964 -11.211 -37.140 1.00 90.56 181 ALA A N 1
ATOM 1365 C CA . ALA A 1 181 ? 10.731 -11.253 -38.587 1.00 90.56 181 ALA A CA 1
ATOM 1366 C C . ALA A 1 181 ? 11.290 -10.034 -39.352 1.00 90.56 181 ALA A C 1
ATOM 1368 O O . ALA A 1 181 ? 11.283 -10.023 -40.584 1.00 90.56 181 ALA A O 1
ATOM 1369 N N . LEU A 1 182 ? 11.712 -8.990 -38.638 1.00 90.00 182 LEU A N 1
ATOM 1370 C CA . LEU A 1 182 ? 12.090 -7.675 -39.163 1.00 90.00 182 LEU A CA 1
ATOM 1371 C C . LEU A 1 182 ? 13.553 -7.312 -38.877 1.00 90.00 182 LEU A C 1
ATOM 1373 O O . LEU A 1 182 ? 14.088 -6.431 -39.550 1.00 90.00 182 LEU A O 1
ATOM 1377 N N . THR A 1 183 ? 14.187 -7.959 -37.898 1.00 87.88 183 THR A N 1
ATOM 1378 C CA . THR A 1 183 ? 15.541 -7.644 -37.433 1.00 87.88 183 THR A CA 1
ATOM 1379 C C . THR A 1 183 ? 16.466 -8.857 -37.466 1.00 87.88 183 THR A C 1
ATOM 1381 O O . THR A 1 183 ? 16.040 -10.007 -37.443 1.00 87.88 183 THR A O 1
ATOM 1384 N N . ASP A 1 184 ? 17.769 -8.589 -37.528 1.00 84.94 184 ASP A N 1
ATOM 1385 C CA . ASP A 1 184 ? 18.858 -9.570 -37.446 1.00 84.94 184 ASP A CA 1
ATOM 1386 C C . ASP A 1 184 ? 19.363 -9.789 -36.005 1.00 84.94 184 ASP A C 1
ATOM 1388 O O . ASP A 1 184 ? 20.344 -10.498 -35.785 1.00 84.94 184 ASP A O 1
ATOM 1392 N N . TRP A 1 185 ? 18.688 -9.186 -35.024 1.00 84.12 185 TRP A N 1
ATOM 1393 C CA . TRP A 1 185 ? 18.995 -9.234 -33.594 1.00 84.12 185 TRP A CA 1
ATOM 1394 C C . TRP A 1 185 ? 17.719 -9.449 -32.769 1.00 84.12 185 TRP A C 1
ATOM 1396 O O . TRP A 1 185 ? 16.625 -9.087 -33.207 1.00 84.12 185 TRP A O 1
ATOM 14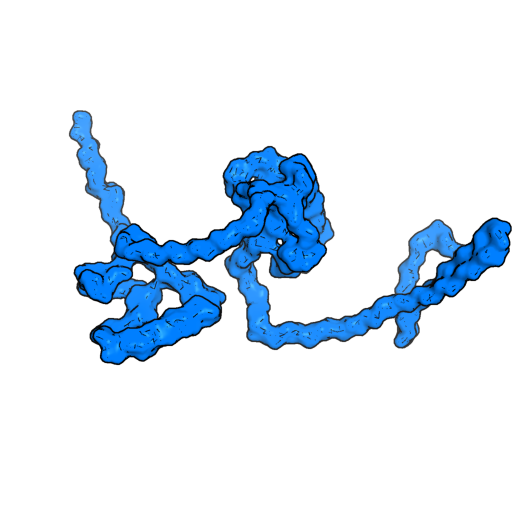06 N N . GLY A 1 186 ? 17.865 -10.022 -31.569 1.00 85.56 186 GLY A N 1
ATOM 1407 C CA . GLY A 1 186 ? 16.750 -10.334 -30.672 1.00 85.56 186 GLY A CA 1
ATOM 1408 C C . GLY A 1 186 ? 16.500 -9.255 -29.614 1.00 85.56 186 GLY A C 1
ATOM 1409 O O . GLY A 1 186 ? 17.400 -8.902 -28.850 1.00 85.56 186 GLY A O 1
ATOM 1410 N N . LEU A 1 187 ? 15.253 -8.782 -29.501 1.00 86.88 187 LEU A N 1
ATOM 1411 C CA . LEU A 1 187 ? 14.860 -7.743 -28.535 1.00 86.88 187 LEU A CA 1
ATOM 1412 C C . LEU A 1 187 ? 15.136 -8.144 -27.079 1.00 86.88 187 LEU A C 1
ATOM 1414 O O . LEU A 1 187 ? 15.658 -7.349 -26.302 1.00 86.88 187 LEU A O 1
ATOM 1418 N N . VAL A 1 188 ? 14.784 -9.374 -26.698 1.00 88.44 188 VAL A N 1
ATOM 1419 C CA . VAL A 1 188 ? 14.977 -9.867 -25.324 1.00 88.44 188 VAL A CA 1
ATOM 1420 C C . VAL A 1 188 ? 16.462 -10.012 -24.998 1.00 88.44 188 VAL A C 1
ATOM 1422 O O . VAL A 1 188 ? 16.879 -9.688 -23.890 1.00 88.44 188 VAL A O 1
ATOM 1425 N N . GLU A 1 189 ? 17.267 -10.457 -25.963 1.00 83.75 189 GLU A N 1
ATOM 1426 C CA . GLU A 1 189 ? 18.717 -10.567 -25.801 1.00 83.75 189 GLU A CA 1
ATOM 1427 C C . GLU A 1 189 ? 19.352 -9.188 -25.613 1.00 83.75 189 GLU A C 1
ATOM 1429 O O . GLU A 1 189 ? 20.115 -8.999 -24.670 1.00 83.75 189 GLU A O 1
ATOM 1434 N N . ALA A 1 190 ? 18.970 -8.204 -26.430 1.00 82.62 190 ALA A N 1
ATOM 1435 C CA . ALA A 1 190 ? 19.437 -6.829 -26.277 1.00 82.62 190 ALA A CA 1
ATOM 1436 C C . ALA A 1 190 ? 18.993 -6.201 -24.943 1.00 82.62 190 ALA A C 1
ATOM 1438 O O . ALA A 1 190 ? 19.747 -5.446 -24.334 1.00 82.62 190 ALA A O 1
ATOM 1439 N N . LEU A 1 191 ? 17.786 -6.529 -24.467 1.00 82.88 191 LEU A N 1
ATOM 1440 C CA . LEU A 1 191 ? 17.238 -6.000 -23.218 1.00 82.88 191 LEU A CA 1
ATOM 1441 C C . LEU A 1 191 ? 17.896 -6.608 -21.970 1.00 82.88 191 LEU A C 1
ATOM 1443 O O . LEU A 1 191 ? 18.146 -5.902 -20.994 1.00 82.88 191 LEU A O 1
ATOM 1447 N N . LEU A 1 192 ? 18.126 -7.926 -21.963 1.00 83.06 192 LEU A N 1
ATOM 1448 C CA . LEU A 1 192 ? 18.602 -8.669 -20.789 1.00 83.06 192 LEU A CA 1
ATOM 1449 C C . LEU A 1 192 ? 20.116 -8.869 -20.765 1.00 83.06 192 LEU A C 1
ATOM 1451 O O . LEU A 1 192 ? 20.698 -8.959 -19.681 1.00 83.06 192 LEU A O 1
ATOM 1455 N N . GLY A 1 193 ? 20.735 -8.955 -21.937 1.00 70.50 193 GLY A N 1
ATOM 1456 C CA . GLY A 1 193 ? 22.150 -9.238 -22.100 1.00 70.50 193 GLY A CA 1
ATOM 1457 C C . GLY A 1 193 ? 23.054 -8.067 -21.738 1.00 70.50 193 GLY A C 1
ATOM 1458 O O . GLY A 1 193 ? 22.616 -7.018 -21.253 1.00 70.50 193 GLY A O 1
ATOM 1459 N N . ASP A 1 194 ? 24.338 -8.292 -21.980 1.00 62.44 194 ASP A N 1
ATOM 1460 C CA . ASP A 1 194 ? 25.338 -7.246 -22.157 1.00 62.44 194 ASP A CA 1
ATOM 1461 C C . ASP A 1 194 ? 25.538 -7.130 -23.677 1.00 62.44 194 ASP A C 1
ATOM 1463 O O . ASP A 1 194 ? 26.356 -7.858 -24.253 1.00 62.44 194 ASP A O 1
ATOM 1467 N N . PRO A 1 195 ? 24.641 -6.411 -24.380 1.00 57.62 195 PRO A N 1
ATOM 1468 C CA . PRO A 1 195 ? 24.662 -6.359 -25.836 1.00 57.62 195 PRO A CA 1
ATOM 1469 C C . PRO A 1 195 ? 26.047 -5.926 -26.318 1.00 57.62 195 PRO A C 1
ATOM 1471 O O . PRO A 1 195 ? 26.647 -5.010 -25.762 1.00 57.62 195 PRO A O 1
ATOM 1474 N N . SER A 1 196 ? 26.573 -6.603 -27.345 1.00 56.50 196 SER A N 1
ATOM 1475 C CA . SER A 1 196 ? 27.908 -6.277 -27.862 1.00 56.50 196 SER A CA 1
ATOM 1476 C C . SER A 1 196 ? 28.011 -4.773 -28.170 1.00 56.50 196 SER A C 1
ATOM 1478 O O . SER A 1 196 ? 27.037 -4.223 -28.689 1.00 56.50 196 SER A O 1
ATOM 1480 N N . PRO A 1 197 ? 29.157 -4.108 -27.939 1.00 56.56 197 PRO A N 1
ATOM 1481 C CA . PRO A 1 197 ? 29.305 -2.674 -28.210 1.00 56.56 197 PRO A CA 1
ATOM 1482 C C . PRO A 1 197 ? 28.871 -2.268 -29.632 1.00 56.56 197 PRO A C 1
ATOM 1484 O O . PRO A 1 197 ? 28.234 -1.239 -29.821 1.00 56.56 197 PRO A O 1
ATOM 1487 N N . ALA A 1 198 ? 29.090 -3.143 -30.621 1.00 57.78 198 ALA A N 1
ATOM 1488 C CA . ALA A 1 198 ? 28.656 -2.948 -32.008 1.00 57.78 198 ALA A CA 1
ATOM 1489 C C . ALA A 1 198 ? 27.124 -2.937 -32.207 1.00 57.78 198 ALA A C 1
ATOM 1491 O O . ALA A 1 198 ? 26.635 -2.350 -33.168 1.00 57.78 198 ALA A O 1
ATOM 1492 N N . LEU A 1 199 ? 26.365 -3.594 -31.325 1.00 59.69 199 LEU A N 1
ATOM 1493 C CA . LEU A 1 199 ? 24.900 -3.563 -31.312 1.00 59.69 199 LEU A CA 1
ATOM 1494 C C . LEU A 1 199 ? 24.380 -2.284 -30.641 1.00 59.69 199 LEU A C 1
ATOM 1496 O O . LEU A 1 199 ? 23.307 -1.828 -30.993 1.00 59.69 199 LEU A O 1
ATOM 1500 N N . LEU A 1 200 ? 25.140 -1.689 -29.719 1.00 58.84 200 LEU A N 1
ATOM 1501 C CA . LEU A 1 200 ? 24.753 -0.478 -28.982 1.00 58.84 200 LEU A CA 1
ATOM 1502 C C . LEU A 1 200 ? 25.026 0.821 -29.745 1.00 58.84 200 LEU A C 1
ATOM 1504 O O . LEU A 1 200 ? 24.389 1.841 -29.496 1.00 58.84 200 LEU A O 1
ATOM 1508 N N . GLU A 1 201 ? 25.964 0.775 -30.689 1.00 57.59 201 GLU A N 1
ATOM 1509 C CA . GLU A 1 201 ? 26.296 1.882 -31.593 1.00 57.59 201 GLU A CA 1
ATOM 1510 C C . GLU A 1 201 ? 25.381 1.949 -32.833 1.00 57.59 201 GLU A C 1
ATOM 1512 O O . GLU A 1 201 ? 25.469 2.888 -33.632 1.00 57.59 201 GLU A O 1
ATOM 1517 N N . ARG A 1 202 ? 24.497 0.961 -33.024 1.00 64.44 202 ARG A N 1
ATOM 1518 C CA . ARG A 1 202 ? 23.552 0.914 -34.145 1.00 64.44 202 ARG A CA 1
ATOM 1519 C C . ARG A 1 202 ? 22.404 1.896 -33.916 1.00 64.44 202 ARG A C 1
ATOM 1521 O O . ARG A 1 202 ? 21.680 1.810 -32.936 1.00 64.44 202 ARG A O 1
ATOM 1528 N N . VAL A 1 203 ? 22.165 2.791 -34.875 1.00 59.66 203 VAL A N 1
ATOM 1529 C CA . VAL A 1 203 ? 21.035 3.746 -34.823 1.00 59.66 203 VAL A CA 1
ATOM 1530 C C . VAL A 1 203 ? 19.678 3.024 -34.809 1.00 59.66 203 VAL A C 1
ATOM 1532 O O . VAL A 1 203 ? 18.693 3.552 -34.305 1.00 59.66 203 VAL A O 1
ATOM 1535 N N . ASP A 1 204 ? 19.615 1.806 -35.353 1.00 62.16 204 ASP A N 1
ATOM 1536 C CA . ASP A 1 204 ? 18.434 0.945 -35.324 1.00 62.16 204 ASP A CA 1
ATOM 1537 C C . ASP A 1 204 ? 18.300 0.104 -34.037 1.00 62.16 204 ASP A C 1
ATOM 1539 O O . ASP A 1 204 ? 17.291 -0.586 -33.876 1.00 62.16 204 ASP A O 1
ATOM 1543 N N . VAL A 1 205 ? 19.268 0.188 -33.109 1.00 60.91 205 VAL A N 1
ATOM 1544 C CA . VAL A 1 205 ? 19.285 -0.521 -31.818 1.00 60.91 205 VAL A CA 1
ATOM 1545 C C . VAL A 1 205 ? 19.856 0.371 -30.712 1.00 60.91 205 VAL A C 1
ATOM 1547 O O . VAL A 1 205 ? 21.053 0.402 -30.452 1.00 60.91 205 VAL A O 1
ATOM 1550 N N . GLU A 1 206 ? 18.986 1.085 -30.003 1.00 60.97 206 GLU A N 1
ATOM 1551 C CA . GLU A 1 206 ? 19.428 1.951 -28.909 1.00 60.97 206 GLU A CA 1
ATOM 1552 C C . GLU A 1 206 ? 19.311 1.266 -27.548 1.00 60.97 206 GLU A C 1
ATOM 1554 O O . GLU A 1 206 ? 18.239 1.216 -26.943 1.00 60.97 206 GLU A O 1
ATOM 1559 N N . VAL A 1 207 ? 20.440 0.790 -27.029 1.00 55.84 207 VAL A N 1
ATOM 1560 C CA . VAL A 1 207 ? 20.597 0.380 -25.628 1.00 55.84 207 VAL A CA 1
ATOM 1561 C C . VAL A 1 207 ? 21.879 1.049 -25.097 1.00 55.84 207 VAL A C 1
ATOM 1563 O O . VAL A 1 207 ? 22.844 1.230 -25.830 1.00 55.84 207 VAL A O 1
ATOM 1566 N N . VAL A 1 208 ? 21.888 1.533 -23.852 1.00 48.91 208 VAL A N 1
ATOM 1567 C CA . VAL A 1 208 ? 23.077 2.206 -23.283 1.00 48.91 208 VAL A CA 1
ATOM 1568 C C . VAL A 1 208 ? 24.054 1.150 -22.782 1.00 48.91 208 VAL A C 1
ATOM 1570 O O . VAL A 1 208 ? 23.657 0.306 -21.979 1.00 48.91 208 VAL A O 1
ATOM 1573 N N . ALA A 1 209 ? 25.310 1.212 -23.230 1.00 46.31 209 ALA A N 1
ATOM 1574 C CA . ALA A 1 209 ? 26.401 0.406 -22.684 1.00 46.31 209 ALA A CA 1
ATOM 1575 C C . ALA A 1 209 ? 26.713 0.836 -21.247 1.00 46.31 209 ALA A C 1
ATOM 1577 O O . ALA A 1 209 ? 26.756 2.033 -20.958 1.00 46.31 209 ALA A O 1
ATOM 1578 N N . ASP A 1 210 ? 26.956 -0.120 -20.352 1.00 42.97 210 ASP A N 1
ATOM 1579 C CA . ASP A 1 210 ? 27.526 0.181 -19.040 1.00 42.97 210 ASP A CA 1
ATOM 1580 C C . ASP A 1 210 ? 29.026 0.468 -19.213 1.00 42.97 210 ASP A C 1
ATOM 1582 O O . ASP A 1 210 ? 29.849 -0.446 -19.229 1.00 42.97 210 ASP A O 1
ATOM 1586 N N . GLU A 1 211 ? 29.411 1.733 -19.398 1.00 41.66 211 GLU A N 1
ATOM 1587 C CA . GLU A 1 211 ? 30.816 2.126 -19.238 1.00 41.66 211 GLU A CA 1
ATOM 1588 C C . GLU A 1 211 ? 31.156 2.164 -17.742 1.00 41.66 211 GLU A C 1
ATOM 1590 O O . GLU A 1 211 ? 31.255 3.219 -17.114 1.00 41.66 211 GLU A O 1
ATOM 1595 N N . GLY A 1 212 ? 31.333 0.981 -17.156 1.00 39.78 212 GLY A N 1
ATOM 1596 C CA . GLY A 1 212 ? 31.976 0.846 -15.860 1.00 39.78 212 GLY A CA 1
ATOM 1597 C C . GLY A 1 212 ? 33.393 1.437 -15.892 1.00 39.78 212 GLY A C 1
ATOM 1598 O O . GLY A 1 212 ? 34.205 1.097 -16.751 1.00 39.78 212 GLY A O 1
ATOM 1599 N N . ASP A 1 213 ? 33.695 2.283 -14.904 1.00 39.81 213 ASP A N 1
ATOM 1600 C CA . ASP A 1 213 ? 35.045 2.647 -14.436 1.00 39.81 213 ASP A CA 1
ATOM 1601 C C . ASP A 1 213 ? 35.918 3.651 -15.228 1.00 39.81 213 ASP A C 1
ATOM 1603 O O . ASP A 1 213 ? 37.109 3.790 -14.939 1.00 39.81 213 ASP A O 1
ATOM 1607 N N . ALA A 1 214 ? 35.370 4.458 -16.145 1.00 37.28 214 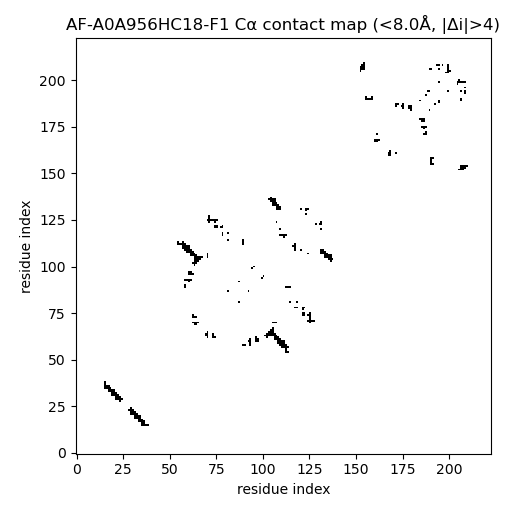ALA A N 1
ATOM 1608 C CA . ALA A 1 214 ? 36.160 5.517 -16.808 1.00 37.28 214 ALA A CA 1
ATOM 1609 C C . ALA A 1 214 ? 36.121 6.906 -16.124 1.00 37.28 214 ALA A C 1
ATOM 1611 O O . ALA A 1 214 ? 36.911 7.785 -16.479 1.00 37.28 214 ALA A O 1
ATOM 1612 N N . PHE A 1 215 ? 35.254 7.132 -15.127 1.00 37.59 215 PHE A N 1
ATOM 1613 C CA . PHE A 1 215 ? 35.053 8.476 -14.554 1.00 37.59 215 PHE A CA 1
ATOM 1614 C C . PHE A 1 215 ? 36.135 8.917 -13.538 1.00 37.59 215 PHE A C 1
ATOM 1616 O O . PHE A 1 215 ? 36.242 10.106 -13.248 1.00 37.59 215 PHE A O 1
ATOM 1623 N N . GLU A 1 216 ? 37.003 8.021 -13.045 1.00 34.56 216 GLU A N 1
ATOM 1624 C CA . GLU A 1 216 ? 38.033 8.374 -12.040 1.00 34.56 216 GLU A CA 1
ATOM 1625 C C . GLU A 1 216 ? 39.434 8.723 -12.590 1.00 34.56 216 GLU A C 1
ATOM 1627 O O . GLU A 1 216 ? 40.334 9.035 -11.813 1.00 34.56 216 GLU A O 1
ATOM 1632 N N . ARG A 1 217 ? 39.671 8.753 -13.911 1.00 36.56 217 ARG A N 1
ATOM 1633 C CA . ARG A 1 217 ? 41.006 9.109 -14.467 1.00 36.56 217 ARG A CA 1
ATOM 1634 C C . ARG A 1 217 ? 41.082 10.434 -15.230 1.00 36.56 217 ARG A C 1
ATOM 1636 O O . ARG A 1 217 ? 42.065 10.683 -15.923 1.00 36.56 217 ARG A O 1
ATOM 1643 N N . GLY A 1 218 ? 40.075 11.296 -15.097 1.00 34.75 218 GLY A N 1
ATOM 1644 C CA . GLY A 1 218 ? 39.944 12.510 -15.912 1.00 34.75 218 GLY A CA 1
ATOM 1645 C C . GLY A 1 218 ? 40.236 13.852 -15.237 1.00 34.75 218 GLY A C 1
ATOM 1646 O O . GLY A 1 218 ? 40.176 14.868 -15.921 1.00 34.75 218 GLY A O 1
ATOM 1647 N N . LEU A 1 219 ? 40.541 13.908 -13.937 1.00 37.34 219 LEU A N 1
ATOM 1648 C CA . LEU A 1 219 ? 40.886 15.173 -13.273 1.00 37.34 219 LEU A CA 1
ATOM 1649 C C . LEU A 1 219 ? 42.394 15.273 -13.054 1.00 37.34 219 LEU A C 1
ATOM 1651 O O . LEU A 1 219 ? 42.899 15.175 -11.940 1.00 37.34 219 LEU A O 1
ATOM 1655 N N . GLY A 1 220 ? 43.107 15.492 -14.159 1.00 32.12 220 GLY A N 1
ATOM 1656 C CA . GLY A 1 220 ? 44.441 16.079 -14.131 1.00 32.12 220 GLY A CA 1
ATOM 1657 C C . GLY A 1 220 ? 44.340 17.546 -13.721 1.00 32.12 220 GLY A C 1
ATOM 1658 O O . GLY A 1 220 ? 44.236 18.426 -14.573 1.00 32.12 220 GLY A O 1
ATOM 1659 N N . LEU A 1 221 ? 44.333 17.795 -12.415 1.00 41.06 221 LEU A N 1
ATOM 1660 C CA . LEU A 1 221 ? 44.662 19.093 -11.842 1.00 41.06 221 LEU A CA 1
ATOM 1661 C C . LEU A 1 221 ? 46.031 18.963 -11.185 1.00 41.06 221 LEU A C 1
ATOM 1663 O O . LEU A 1 221 ? 46.203 18.154 -10.280 1.00 41.06 221 LEU A O 1
ATOM 1667 N N . ASP A 1 222 ? 46.979 19.762 -11.654 1.00 32.28 222 ASP A N 1
ATOM 1668 C CA . ASP A 1 222 ? 48.275 19.983 -11.018 1.00 32.28 222 ASP A CA 1
ATOM 1669 C C . ASP A 1 222 ? 48.762 21.382 -11.441 1.00 32.28 222 ASP A C 1
ATOM 1671 O O . ASP A 1 222 ? 48.579 21.749 -12.608 1.00 32.28 222 ASP A O 1
ATOM 1675 N N . PRO A 1 223 ? 49.505 22.110 -10.596 1.00 43.09 223 PRO A N 1
ATOM 1676 C CA . PRO A 1 223 ? 49.151 22.661 -9.284 1.00 43.09 223 PRO A CA 1
ATOM 1677 C C . PRO A 1 223 ? 48.809 24.167 -9.327 1.00 43.09 223 PRO A C 1
ATOM 1679 O O . PRO A 1 223 ? 49.226 24.869 -10.278 1.00 43.09 223 PRO A O 1
#

Solvent-accessible surface area (backbone atoms only — not comparable to full-atom values): 14173 Å² total; per-residue (Å²): 135,84,82,90,63,97,71,86,88,75,84,79,62,104,60,72,58,71,52,76,51,78,46,79,43,96,89,69,56,70,50,77,47,78,48,66,50,75,78,82,69,70,78,70,76,71,73,70,93,70,72,73,83,57,67,76,60,64,41,64,38,49,48,42,12,89,37,66,71,47,28,20,52,47,28,49,54,48,41,54,50,55,67,76,38,83,84,67,52,68,67,60,50,23,49,43,39,64,74,72,45,84,80,45,41,26,32,37,52,45,81,29,50,50,70,66,53,44,44,54,54,24,51,38,43,42,75,62,44,85,89,51,55,67,48,71,63,71,81,94,72,87,86,80,90,84,82,79,72,92,86,80,77,49,59,67,54,63,38,66,47,47,73,74,30,71,70,53,30,56,53,52,53,55,49,29,67,58,39,58,82,76,46,98,62,55,57,63,51,54,46,67,52,84,56,54,70,78,52,40,73,31,90,93,34,87,53,46,77,78,79,78,84,68,83,85,80,71,80,89,78,80,135

pLDDT: mean 82.58, std 18.15, range [32.12, 98.25]